Protein AF-A0A816IGV4-F1 (afdb_monomer_lite)

pLDDT: mean 70.29, std 18.89, range [19.17, 95.0]

Radius of gyration: 25.86 Å; chains: 1; bounding box: 68×44×69 Å

Secondary structure (DSSP, 8-state):
-EETTTEE-EEEEETTTTEEEEE-TTGGGS--HHHHHHHHHHHHHHHHHHHHHHS---SS----TT-PPEEE--SSS----STT-HHHHHHHHHHHHHTT--HHHHHT--TTTTSSSS-GGGHHHHHHT-HHHHHHHT-HHHHHH---HHHHHH-HHHHSTT-TTHHHHHHHHHTT-HHHHHHHHHHHHHHHHHHHHHHTT-HHHHHHHHHHHHHHTS-TTSHHHHHHHHHHHHHHHHTT-TTTTS-TTT--SSPGGGTTTTGGG--S-SS-----S--------

InterPro domains:
  IPR003653 Ulp1 protease family, C-terminal catalytic domain [PF02902] (1-119)
  IPR003653 Ulp1 protease family, C-terminal catalytic domain [PS50600] (1-97)
  IPR038765 Papain-like cysteine peptidase superfamily [SSF54001] (2-103)

Sequence (285 aa):
MMWGKDHWVGLVINLTCRQVEILDCNIPLNESDNEVNKHMVYLLRALPHVLAAFSPPSDSSHPEEDQAFSWVRPDNIYFNKRSGDCGPCAVKFLEMHAAGYSYEDMGQIDDKKMVGADSFYYFGGILRAGKRGYALVHEPSVLRKCNVQPMVTFATCQICTGGQFREFFIKCVTAGNKNAMYYEGLYAALIVFGIINVCIGNDKEASKLFQQFAANHYDLRSDAIVGLGADLEWRLISFGAPYMNRYGASFKFPDDEAILDMLQHFSHPLGLYLCYPRCYLFSIV

Organism: Brassica napus (NCBI:txid3708)

Foldseek 3Di:
DDADPAADWAWDQDPVVLEIETHWQAVVPDDDPVSVCVVCVVVQLCVLVVVVVVDPPDDDDDPDSPPTRYYDYDPLAHHDPDPQCNQLLNVLVVVCVVVPHDSNVRNPDDLLNSAALPHNVSLPSLPVSDDVSVVSCLDLSRLQRHDCVCCLQPVQLLCAVPHVCVVSLVSSCVSNNPVSVVVVVLLVVLLVVLLVCVLVVNNVVNLVSLVVCCVVPNPLPGPNVVSSVVRSVVVCVVVVRVPVDPPPPAPDRVDDVVCPVPVVVPPDDDDDPDPDDDDDPDDDD

Structure (mmCIF, N/CA/C/O backbone):
data_AF-A0A816IGV4-F1
#
_entry.id   AF-A0A816IGV4-F1
#
loop_
_atom_site.group_PDB
_atom_site.id
_atom_site.type_symbol
_atom_site.label_atom_id
_atom_site.label_alt_id
_atom_site.label_comp_id
_atom_site.label_asym_id
_atom_site.label_entity_id
_atom_site.label_seq_id
_atom_site.pdbx_PDB_ins_code
_atom_site.Cartn_x
_atom_site.Cartn_y
_atom_site.Cartn_z
_atom_site.occupancy
_atom_site.B_iso_or_equiv
_atom_site.auth_seq_id
_atom_site.auth_comp_id
_atom_site.auth_asym_id
_atom_site.auth_atom_id
_atom_site.pdbx_PDB_model_num
ATOM 1 N N . MET A 1 1 ? -7.657 4.484 15.903 1.00 82.19 1 MET A N 1
ATOM 2 C CA . MET A 1 1 ? -7.715 5.203 17.194 1.00 82.19 1 MET A CA 1
ATOM 3 C C . MET A 1 1 ? -6.561 4.733 18.059 1.00 82.19 1 MET A C 1
ATOM 5 O O . MET A 1 1 ? -6.255 3.549 18.016 1.00 82.19 1 MET A O 1
ATOM 9 N N . MET A 1 2 ? -5.907 5.639 18.786 1.00 83.12 2 MET A N 1
ATOM 10 C CA . MET A 1 2 ? -4.862 5.278 19.745 1.00 83.12 2 MET A CA 1
ATOM 11 C C . MET A 1 2 ? -5.485 5.133 21.136 1.00 83.12 2 MET A C 1
ATOM 13 O O . MET A 1 2 ? -6.200 6.031 21.580 1.00 83.12 2 MET A O 1
ATOM 17 N N . TRP A 1 3 ? -5.237 4.011 21.798 1.00 85.50 3 TRP A N 1
ATOM 18 C CA . TRP A 1 3 ? -5.619 3.733 23.177 1.00 85.50 3 TRP A CA 1
ATOM 19 C C . TRP A 1 3 ? -4.393 3.833 24.080 1.00 85.50 3 TRP A C 1
ATOM 21 O O . TRP A 1 3 ? -3.303 3.366 23.738 1.00 85.50 3 TRP A O 1
ATOM 31 N N . GLY A 1 4 ? -4.565 4.480 25.232 1.00 78.31 4 GLY A N 1
ATOM 32 C CA . GLY A 1 4 ? -3.463 4.737 26.154 1.00 78.31 4 GLY A CA 1
ATOM 33 C C . GLY A 1 4 ? -2.377 5.611 25.518 1.00 78.31 4 GLY A C 1
ATOM 34 O O . GLY A 1 4 ? -2.641 6.753 25.140 1.00 78.31 4 GLY A O 1
ATOM 35 N N . LYS A 1 5 ? -1.143 5.097 25.444 1.00 73.12 5 LYS A N 1
ATOM 36 C CA . LYS A 1 5 ? 0.021 5.837 24.918 1.00 73.12 5 LYS A CA 1
ATOM 37 C C . LYS A 1 5 ? 0.611 5.257 23.634 1.00 73.12 5 LYS A C 1
ATOM 39 O O . LYS A 1 5 ? 1.348 5.965 22.954 1.00 73.12 5 LYS A O 1
ATOM 44 N N . ASP A 1 6 ? 0.343 3.995 23.326 1.00 80.38 6 ASP A N 1
ATOM 45 C CA . ASP A 1 6 ? 1.127 3.242 22.346 1.00 80.38 6 ASP A CA 1
ATOM 46 C C . ASP A 1 6 ? 0.347 2.151 21.600 1.00 80.38 6 ASP A C 1
ATOM 48 O O . ASP A 1 6 ? 0.915 1.507 20.714 1.00 80.38 6 ASP A O 1
ATOM 52 N N . HIS A 1 7 ? -0.944 1.956 21.885 1.00 86.50 7 HIS A N 1
ATOM 53 C CA . HIS A 1 7 ? -1.738 0.933 21.208 1.00 86.50 7 HIS A CA 1
ATOM 54 C C . HIS A 1 7 ? -2.663 1.530 20.150 1.00 86.50 7 HIS A C 1
ATOM 56 O O . HIS A 1 7 ? -3.458 2.415 20.444 1.00 86.50 7 HIS A O 1
ATOM 62 N N . TRP A 1 8 ? -2.589 1.041 18.914 1.00 87.94 8 TRP A N 1
ATOM 63 C CA . TRP A 1 8 ? -3.441 1.491 17.812 1.00 87.94 8 TRP A CA 1
ATOM 64 C C . TRP A 1 8 ? -4.445 0.411 17.417 1.00 87.94 8 TRP A C 1
ATOM 66 O O . TRP A 1 8 ? -4.070 -0.739 17.205 1.00 87.94 8 TRP A O 1
ATOM 76 N N . VAL A 1 9 ? -5.706 0.815 17.249 1.00 91.38 9 VAL A N 1
ATOM 77 C CA . VAL A 1 9 ? -6.805 -0.027 16.746 1.00 91.38 9 VAL A CA 1
ATOM 78 C C . VAL A 1 9 ? -7.457 0.586 15.508 1.00 91.38 9 VAL A C 1
ATOM 80 O O . VAL A 1 9 ? -7.518 1.815 15.363 1.00 91.38 9 VAL A O 1
ATOM 83 N N . GLY A 1 10 ? -7.968 -0.262 14.617 1.00 91.69 10 GLY A N 1
ATOM 84 C CA . GLY A 1 10 ? -8.847 0.155 13.524 1.00 91.69 10 GLY A CA 1
ATOM 85 C C . GLY A 1 10 ? -10.278 0.315 14.033 1.00 91.69 10 GLY A C 1
ATOM 86 O O . GLY A 1 10 ? -10.728 -0.499 14.830 1.00 91.69 10 GLY A O 1
ATOM 87 N N . LEU A 1 11 ? -10.988 1.359 13.598 1.00 94.88 11 LEU A N 1
ATOM 88 C CA . LEU A 1 11 ? -12.408 1.543 13.913 1.00 94.88 11 LEU A CA 1
ATOM 89 C C . LEU A 1 11 ? -13.221 1.563 12.623 1.00 94.88 11 LEU A C 1
ATOM 91 O O . LEU A 1 11 ? -12.971 2.407 11.761 1.00 94.88 11 LEU A O 1
ATOM 95 N N . VAL A 1 12 ? -14.209 0.680 12.524 1.00 94.19 12 VAL A N 1
ATOM 96 C CA . VAL A 1 12 ? -15.211 0.687 11.454 1.00 94.19 12 VAL A CA 1
ATOM 97 C C . VAL A 1 12 ? -16.525 1.155 12.056 1.00 94.19 12 VAL A C 1
ATOM 99 O O . VAL A 1 12 ? -17.048 0.536 12.975 1.00 94.19 12 VAL A O 1
ATOM 102 N N . ILE A 1 13 ? -17.051 2.277 11.571 1.00 92.81 13 ILE A N 1
ATOM 103 C CA . ILE A 1 13 ? -18.265 2.891 12.117 1.00 92.81 13 ILE A CA 1
ATOM 104 C C . ILE A 1 13 ? -19.413 2.636 11.144 1.00 92.81 13 ILE A C 1
ATOM 106 O O . ILE A 1 13 ? -19.502 3.273 10.094 1.00 92.81 13 ILE A O 1
ATOM 110 N N . ASN A 1 14 ? -20.306 1.717 11.502 1.00 89.25 14 ASN A N 1
ATOM 111 C CA . ASN A 1 14 ? -21.515 1.444 10.743 1.00 89.25 14 ASN A CA 1
ATOM 112 C C . ASN A 1 14 ? -22.642 2.370 11.215 1.00 89.25 14 ASN A C 1
ATOM 114 O O . ASN A 1 14 ? -23.211 2.195 12.294 1.00 89.25 14 ASN A O 1
ATOM 118 N N . LEU A 1 15 ? -22.965 3.365 10.388 1.00 86.81 15 LEU A N 1
ATOM 119 C CA . LEU A 1 15 ? -23.997 4.360 10.687 1.00 86.81 15 LEU A CA 1
ATOM 120 C C . LEU A 1 15 ? -25.417 3.791 10.593 1.00 86.81 15 LEU A C 1
ATOM 122 O O . LEU A 1 15 ? -26.305 4.255 11.302 1.00 86.81 15 LEU A O 1
ATOM 126 N N . THR A 1 16 ? -25.629 2.777 9.751 1.00 83.50 16 THR A N 1
ATOM 127 C CA . THR A 1 16 ? -26.934 2.133 9.558 1.00 83.50 16 THR A CA 1
ATOM 128 C C . THR A 1 16 ? -27.299 1.262 10.754 1.00 83.50 16 THR A C 1
ATOM 130 O O . THR A 1 16 ? -28.404 1.363 11.275 1.00 83.50 16 THR A O 1
ATOM 133 N N . CYS A 1 17 ? -26.356 0.442 11.222 1.00 84.88 17 CYS A N 1
ATOM 134 C CA . CYS A 1 17 ? -26.556 -0.462 12.356 1.00 84.88 17 CYS A CA 1
ATOM 135 C C . CYS A 1 17 ? -26.205 0.173 13.712 1.00 84.88 17 CYS A C 1
ATOM 137 O O . CYS A 1 17 ? -26.322 -0.494 14.736 1.00 84.88 17 CYS A O 1
ATOM 139 N N . ARG A 1 18 ? -25.740 1.432 13.726 1.00 88.12 18 ARG A N 1
ATOM 140 C CA . ARG A 1 18 ? -25.246 2.150 14.916 1.00 88.12 18 ARG A CA 1
ATOM 141 C C . ARG A 1 18 ? -24.259 1.317 15.748 1.00 88.12 18 ARG A C 1
ATOM 143 O O . ARG A 1 18 ? -24.369 1.207 16.970 1.00 88.12 18 ARG A O 1
ATOM 150 N N . GLN A 1 19 ? -23.283 0.716 15.075 1.00 93.12 19 GLN A N 1
ATOM 151 C CA . GLN A 1 19 ? -22.281 -0.146 15.699 1.00 93.12 19 GLN A CA 1
ATOM 152 C C . GLN A 1 19 ? -20.876 0.256 15.257 1.00 93.12 19 GLN A C 1
ATOM 154 O O . GLN A 1 19 ? -20.646 0.563 14.088 1.00 93.12 19 GLN A O 1
ATOM 159 N N . VAL A 1 20 ? -19.941 0.259 16.204 1.00 95.00 20 VAL A N 1
ATOM 160 C CA . VAL A 1 20 ? -18.514 0.453 15.946 1.00 95.00 20 VAL A CA 1
ATOM 161 C C . VAL A 1 20 ? -17.783 -0.871 16.116 1.00 95.00 20 VAL A C 1
ATOM 163 O O . VAL A 1 20 ? -17.749 -1.425 17.213 1.00 95.00 20 VAL A O 1
ATOM 166 N N . GLU A 1 21 ? -17.172 -1.370 15.052 1.00 94.94 21 GLU A N 1
ATOM 167 C CA . GLU A 1 21 ? -16.308 -2.544 15.111 1.00 94.94 21 GLU A CA 1
ATOM 168 C C . GLU A 1 21 ? -14.873 -2.106 15.404 1.00 94.94 21 GLU A C 1
ATOM 170 O O . GLU A 1 21 ? -14.339 -1.177 14.786 1.00 94.94 21 GLU A O 1
ATOM 175 N N . ILE A 1 22 ? -14.248 -2.774 16.368 1.00 94.62 22 ILE A N 1
ATOM 176 C CA . ILE A 1 22 ? -12.891 -2.492 16.820 1.00 94.62 22 ILE A CA 1
ATOM 177 C C . ILE A 1 22 ? -11.968 -3.591 16.297 1.00 94.62 22 ILE A C 1
ATOM 179 O O . ILE A 1 22 ? -11.945 -4.702 16.823 1.00 94.62 22 ILE A O 1
ATOM 183 N N . LEU A 1 23 ? -11.175 -3.260 15.284 1.00 92.94 23 LEU A N 1
ATOM 184 C CA . LEU A 1 23 ? -10.181 -4.152 14.695 1.00 92.94 23 LEU A CA 1
ATOM 185 C C . LEU A 1 23 ? -8.875 -4.038 15.499 1.00 92.94 23 LEU A C 1
ATOM 187 O O . LEU A 1 23 ? -8.048 -3.154 15.249 1.00 92.94 23 LEU A O 1
ATOM 191 N N . ASP A 1 24 ? -8.724 -4.904 16.502 1.00 90.75 24 ASP A N 1
ATOM 192 C CA . ASP A 1 24 ? -7.602 -4.924 17.449 1.00 90.75 24 ASP A CA 1
ATOM 193 C C . ASP A 1 24 ? -6.710 -6.165 17.250 1.00 90.75 24 ASP A C 1
ATOM 195 O O . ASP A 1 24 ? -7.142 -7.297 17.434 1.00 90.75 24 ASP A O 1
ATOM 199 N N . CYS A 1 25 ? -5.431 -5.972 16.918 1.00 86.56 25 CYS A N 1
ATOM 200 C CA . CYS A 1 25 ? -4.491 -7.085 16.734 1.00 86.56 25 CYS A CA 1
ATOM 201 C C . CYS A 1 25 ? -3.940 -7.661 18.047 1.00 86.56 25 CYS A C 1
ATOM 203 O O . CYS A 1 25 ? -3.165 -8.613 18.011 1.00 86.56 25 CYS A O 1
ATOM 205 N N . ASN A 1 26 ? -4.269 -7.071 19.198 1.00 84.56 26 ASN A N 1
ATOM 206 C CA . ASN A 1 26 ? -3.678 -7.405 20.493 1.00 84.56 26 ASN A CA 1
ATOM 207 C C . ASN A 1 26 ? -4.721 -7.885 21.517 1.00 84.56 26 ASN A C 1
ATOM 209 O O . ASN A 1 26 ? -4.422 -7.870 22.707 1.00 84.56 26 ASN A O 1
ATOM 213 N N . ILE A 1 27 ? -5.905 -8.350 21.087 1.00 75.31 27 ILE A N 1
ATOM 214 C CA . ILE A 1 27 ? -7.017 -8.760 21.979 1.00 75.31 27 ILE A CA 1
ATOM 215 C C . ILE A 1 27 ? -6.559 -9.614 23.184 1.00 75.31 27 ILE A C 1
ATOM 217 O O . ILE A 1 27 ? -6.908 -9.260 24.308 1.00 75.31 27 ILE A O 1
ATOM 221 N N . PRO A 1 28 ? -5.724 -10.666 23.029 1.00 64.44 28 PRO A N 1
ATOM 222 C CA . PRO A 1 28 ? -5.281 -11.498 24.155 1.00 64.44 28 PRO A CA 1
ATOM 223 C C . PRO A 1 28 ? -4.340 -10.806 25.155 1.00 64.44 28 PRO A C 1
ATOM 225 O O . PRO A 1 28 ? -4.143 -11.314 26.255 1.00 64.44 28 PRO A O 1
ATOM 228 N N . LEU A 1 29 ? -3.697 -9.705 24.760 1.00 64.25 29 LEU A N 1
ATOM 229 C CA . LEU A 1 29 ? -2.705 -8.973 25.558 1.00 64.25 29 LEU A CA 1
ATOM 230 C C . LEU A 1 29 ? -3.245 -7.651 26.113 1.00 64.25 29 LEU A C 1
ATOM 232 O O . LEU A 1 29 ? -2.544 -6.989 26.878 1.00 64.25 29 LEU A O 1
ATOM 236 N N . ASN A 1 30 ? -4.455 -7.262 25.715 1.00 62.75 30 ASN A N 1
ATOM 237 C CA . ASN A 1 30 ? -4.985 -5.932 25.948 1.00 62.75 30 ASN A CA 1
ATOM 238 C C . ASN A 1 30 ? -6.038 -5.855 27.053 1.00 62.75 30 ASN A C 1
ATOM 240 O O . ASN A 1 30 ? -6.566 -6.835 27.570 1.00 62.75 30 ASN A O 1
ATOM 244 N N . GLU A 1 31 ? -6.303 -4.599 27.388 1.00 69.81 31 GLU A N 1
ATOM 245 C CA . GLU A 1 31 ? -7.378 -4.065 28.203 1.00 69.81 31 GLU A CA 1
ATOM 246 C C . GLU A 1 31 ? -8.703 -4.856 28.156 1.00 69.81 31 GLU A C 1
ATOM 248 O O . GLU A 1 31 ? -9.273 -5.122 27.093 1.00 69.81 31 GLU A O 1
ATOM 253 N N . SER A 1 32 ? -9.221 -5.183 29.348 1.00 81.62 32 SER A N 1
ATOM 254 C CA . SER A 1 32 ? -10.557 -5.770 29.518 1.00 81.62 32 SER A CA 1
ATOM 255 C C . SER A 1 32 ? -11.642 -4.906 28.864 1.00 81.62 32 SER A C 1
ATOM 257 O O . SER A 1 32 ? -11.461 -3.701 28.685 1.00 81.62 32 SER A O 1
ATOM 259 N N . ASP A 1 33 ? -12.816 -5.476 28.600 1.00 86.25 33 ASP A N 1
ATOM 260 C CA . ASP A 1 33 ? -13.951 -4.733 28.032 1.00 86.25 33 ASP A CA 1
ATOM 261 C C . ASP A 1 33 ? -14.334 -3.484 28.833 1.00 86.25 33 ASP A C 1
ATOM 263 O O . ASP A 1 33 ? -14.799 -2.500 28.261 1.00 86.25 33 ASP A O 1
ATOM 267 N N . ASN A 1 34 ? -14.079 -3.473 30.144 1.00 87.12 34 ASN A N 1
ATOM 268 C CA . ASN A 1 34 ? -14.275 -2.288 30.977 1.00 87.12 34 ASN A CA 1
ATOM 269 C C . ASN A 1 34 ? -13.329 -1.139 30.617 1.00 87.12 34 ASN A C 1
ATOM 271 O O . ASN A 1 34 ? -13.740 0.017 30.658 1.00 87.12 34 ASN A O 1
ATOM 275 N N . GLU A 1 35 ? -12.079 -1.428 30.271 1.00 87.69 35 GLU A N 1
ATOM 276 C CA . GLU A 1 35 ? -11.109 -0.409 29.864 1.00 87.69 35 GLU A CA 1
ATOM 277 C C . GLU A 1 35 ? -11.395 0.073 28.436 1.00 87.69 35 GLU A C 1
ATOM 279 O O . GLU A 1 35 ? -11.452 1.278 28.190 1.00 87.69 35 GLU A O 1
ATOM 284 N N . VAL A 1 36 ? -11.755 -0.838 27.529 1.00 88.75 36 VAL A N 1
ATOM 285 C CA . VAL A 1 36 ? -12.205 -0.457 26.182 1.00 88.75 36 VAL A CA 1
ATOM 286 C C . VAL A 1 36 ? -13.463 0.400 26.220 1.00 88.75 36 VAL A C 1
ATOM 288 O O . VAL A 1 36 ? -13.544 1.399 25.505 1.00 88.75 36 VAL A O 1
ATOM 291 N N . ASN A 1 37 ? -14.405 0.103 27.118 1.00 89.94 37 ASN A N 1
ATOM 292 C CA . ASN A 1 37 ? -15.557 0.966 27.362 1.00 89.94 37 ASN A CA 1
ATOM 293 C C . ASN A 1 37 ? -15.146 2.401 27.725 1.00 89.94 37 ASN A C 1
ATOM 295 O O . ASN A 1 37 ? -15.783 3.342 27.255 1.00 89.94 37 ASN A O 1
ATOM 299 N N . LYS A 1 38 ? -14.074 2.605 28.505 1.00 90.38 38 LYS A N 1
ATOM 300 C CA . LYS A 1 38 ? -13.595 3.957 28.849 1.00 90.38 38 LYS A CA 1
ATOM 301 C C . LYS A 1 38 ? -13.052 4.708 27.637 1.00 90.38 38 LYS A C 1
ATOM 303 O O . LYS A 1 38 ? -13.258 5.917 27.552 1.00 90.38 38 LYS A O 1
ATOM 308 N N . HIS A 1 39 ? -12.399 4.023 26.699 1.00 89.94 39 HIS A N 1
ATOM 309 C CA . HIS A 1 39 ? -11.954 4.646 25.446 1.00 89.94 39 HIS A CA 1
ATOM 310 C C . HIS A 1 39 ? -13.136 4.962 24.530 1.00 89.94 39 HIS A C 1
ATOM 312 O O . HIS A 1 39 ? -13.211 6.049 23.958 1.00 89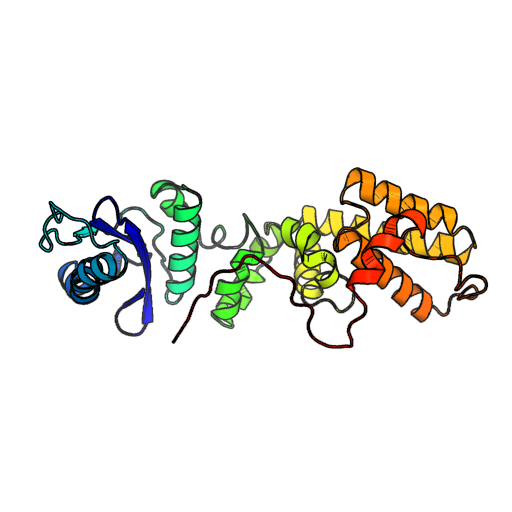.94 39 HIS A O 1
ATOM 318 N N . MET A 1 40 ? -14.086 4.033 24.416 1.00 92.00 40 MET A N 1
ATOM 319 C CA . MET A 1 40 ? -15.185 4.129 23.455 1.00 92.00 40 MET A CA 1
ATOM 320 C C . MET A 1 40 ? -16.319 5.052 23.905 1.00 92.00 40 MET A C 1
ATOM 322 O O . MET A 1 40 ? -16.962 5.658 23.051 1.00 92.00 40 MET A O 1
ATOM 326 N N . VAL A 1 41 ? -16.559 5.218 25.212 1.00 90.31 41 VAL A N 1
ATOM 327 C CA . VAL A 1 41 ? -17.720 5.970 25.734 1.00 90.31 41 VAL A CA 1
ATOM 328 C C . VAL A 1 41 ? -17.827 7.384 25.159 1.00 90.31 41 VAL A C 1
ATOM 330 O O . VAL A 1 41 ? -18.928 7.843 24.861 1.00 90.31 41 VAL A O 1
ATOM 333 N N . TYR A 1 42 ? -16.701 8.067 24.954 1.00 88.62 42 TYR A N 1
ATOM 334 C CA . TYR A 1 42 ? -16.689 9.418 24.395 1.00 88.62 42 TYR A CA 1
ATOM 335 C C . TYR A 1 42 ? -17.090 9.427 22.922 1.00 88.62 42 TYR A C 1
ATOM 337 O O . TYR A 1 42 ? -17.911 10.246 22.516 1.00 88.62 42 TYR A O 1
ATOM 345 N N . LEU A 1 43 ? -16.556 8.488 22.135 1.00 90.06 43 LEU A N 1
ATOM 346 C CA . LEU A 1 43 ? -16.891 8.357 20.721 1.00 90.06 43 LEU A CA 1
ATOM 347 C C . LEU A 1 43 ? -18.368 7.990 20.544 1.00 90.06 43 LEU A C 1
ATOM 349 O O . LEU A 1 43 ? -19.073 8.642 19.782 1.00 90.06 43 LEU A O 1
ATOM 353 N N . LEU A 1 44 ? -18.853 6.991 21.285 1.00 90.81 44 LEU A N 1
ATOM 354 C CA . LEU A 1 44 ? -20.233 6.513 21.174 1.00 90.81 44 LEU A CA 1
ATOM 355 C C . LEU A 1 44 ? -21.257 7.571 21.596 1.00 90.81 44 LEU A C 1
ATOM 357 O O . LEU A 1 44 ? -22.326 7.644 20.997 1.00 90.81 44 LEU A O 1
ATOM 361 N N . ARG A 1 45 ? -20.920 8.423 22.575 1.00 88.50 45 ARG A N 1
ATOM 362 C CA . ARG A 1 45 ? -21.742 9.585 22.950 1.00 88.50 45 ARG A CA 1
ATOM 363 C C . ARG A 1 45 ? -21.703 10.697 21.905 1.00 88.50 45 ARG A C 1
ATOM 365 O O . ARG A 1 45 ? -22.707 11.363 21.704 1.00 88.50 45 ARG A O 1
ATOM 372 N N . ALA A 1 46 ? -20.567 10.912 21.245 1.00 87.56 46 ALA A N 1
ATOM 373 C CA . ALA A 1 46 ? -20.424 11.975 20.252 1.00 87.56 46 ALA A CA 1
ATOM 374 C C . ALA A 1 46 ? -21.100 11.644 18.910 1.00 87.56 46 ALA A C 1
ATOM 376 O O . ALA A 1 46 ? -21.624 12.544 18.256 1.00 87.56 46 ALA A O 1
ATOM 377 N N . LEU A 1 47 ? -21.100 10.373 18.493 1.00 87.88 47 LEU A N 1
ATOM 378 C CA . LEU A 1 47 ? -21.584 9.951 17.172 1.00 87.88 47 LEU A CA 1
ATOM 379 C C . LEU A 1 47 ? -23.031 10.381 16.856 1.00 87.88 47 LEU A C 1
ATOM 381 O O . LEU A 1 47 ? -23.231 10.935 15.774 1.00 87.88 47 LEU A O 1
ATOM 385 N N . PRO A 1 48 ? -24.025 10.221 17.754 1.00 85.00 48 PRO A N 1
ATOM 386 C CA . PRO A 1 48 ? -25.383 10.712 17.511 1.00 85.00 48 PRO A CA 1
ATOM 387 C C . PRO A 1 48 ? -25.439 12.219 17.236 1.00 85.00 48 PRO A C 1
ATOM 389 O O . PRO A 1 48 ? -26.083 12.647 16.280 1.00 85.00 48 PRO A O 1
ATOM 392 N N . HIS A 1 49 ? -24.708 13.021 18.016 1.00 82.94 49 HIS A N 1
ATOM 393 C CA . HIS A 1 49 ? -24.668 14.476 17.844 1.00 82.94 49 HIS A CA 1
ATOM 394 C C . HIS A 1 49 ? -24.019 14.881 16.518 1.00 82.94 49 HIS A C 1
ATOM 396 O O . HIS A 1 49 ? -24.515 15.774 15.832 1.00 82.94 49 HIS A O 1
ATOM 402 N N . VAL A 1 50 ? -22.931 14.206 16.133 1.00 83.81 50 VAL A N 1
ATOM 403 C CA . VAL A 1 50 ? -22.283 14.423 14.834 1.00 83.81 50 VAL A CA 1
ATOM 404 C C . VAL A 1 50 ? -23.262 14.107 13.704 1.00 83.81 50 VAL A C 1
ATOM 406 O O . VAL A 1 50 ? -23.420 14.913 12.796 1.00 83.81 50 VAL A O 1
ATOM 409 N N . LEU A 1 51 ? -23.979 12.983 13.769 1.00 81.75 51 LEU A N 1
ATOM 410 C CA . LEU A 1 51 ? -24.943 12.608 12.730 1.00 81.75 51 LEU A CA 1
ATOM 411 C C . LEU A 1 51 ? -26.117 13.578 12.626 1.00 81.75 51 LEU A C 1
ATOM 413 O O . LEU A 1 51 ? -26.520 13.915 11.513 1.00 81.75 51 LEU A O 1
ATOM 417 N N . ALA A 1 52 ? -26.630 14.060 13.759 1.00 79.19 52 ALA A N 1
ATOM 418 C CA . ALA A 1 52 ? -27.681 15.070 13.786 1.00 79.19 52 ALA A CA 1
ATOM 419 C C . ALA A 1 52 ? -27.233 16.366 13.089 1.00 79.19 52 ALA A C 1
ATOM 421 O O . ALA A 1 52 ? -27.990 16.928 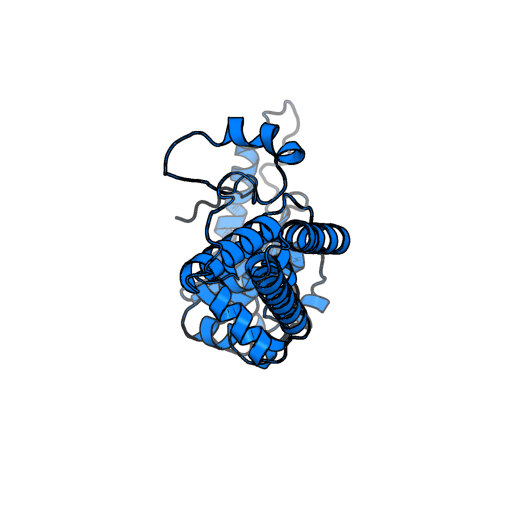12.303 1.00 79.19 52 ALA A O 1
ATOM 422 N N . ALA A 1 53 ? -25.983 16.792 13.297 1.00 81.56 53 ALA A N 1
ATOM 423 C CA . ALA A 1 53 ? -25.436 17.999 12.676 1.00 81.56 53 ALA A CA 1
ATOM 424 C C . ALA A 1 53 ? -25.305 17.912 11.141 1.00 81.56 53 ALA A C 1
ATOM 426 O O . ALA A 1 53 ? -25.313 18.943 10.471 1.00 81.56 53 ALA A O 1
ATOM 427 N N . PHE A 1 54 ? -25.184 16.703 10.582 1.00 79.19 54 PHE A N 1
ATOM 428 C CA . PHE A 1 54 ? -25.066 16.471 9.135 1.00 79.19 54 PHE A CA 1
ATOM 429 C C . PHE A 1 54 ? -26.353 15.941 8.484 1.00 79.19 54 PHE A C 1
ATOM 431 O O . PHE A 1 54 ? -26.375 15.716 7.272 1.00 79.19 54 PHE A O 1
ATOM 438 N N . SER A 1 55 ? -27.422 15.744 9.258 1.00 69.19 55 SER A N 1
ATOM 439 C CA . SER A 1 55 ? -28.719 15.309 8.736 1.00 69.19 55 SER A CA 1
ATOM 440 C C . SER A 1 55 ? -29.543 16.516 8.268 1.00 69.19 55 SER A C 1
ATOM 442 O O . SER A 1 55 ? -29.516 17.560 8.924 1.00 69.19 55 SER A O 1
ATOM 444 N N . PRO A 1 56 ? -30.293 16.417 7.153 1.00 69.50 56 PRO A N 1
ATOM 445 C CA . PRO A 1 56 ? -31.220 17.470 6.755 1.00 69.50 56 PRO A CA 1
ATOM 446 C C . PRO A 1 56 ? -32.251 17.724 7.865 1.00 69.50 56 PRO A C 1
ATOM 448 O O . PRO A 1 56 ? -32.666 16.767 8.522 1.00 69.50 56 PRO A O 1
ATOM 451 N N . PRO A 1 57 ? -32.721 18.968 8.058 1.00 60.78 57 PRO A N 1
ATOM 452 C CA . PRO A 1 57 ? -33.861 19.222 8.929 1.00 60.78 57 PRO A CA 1
ATOM 453 C C . PRO A 1 57 ? -35.092 18.519 8.339 1.00 60.78 57 PRO A C 1
ATOM 455 O O . PRO A 1 57 ? -35.624 18.942 7.315 1.00 60.78 57 PRO A O 1
ATOM 458 N N . SER A 1 58 ? -35.509 17.404 8.936 1.00 57.62 58 SER A N 1
ATOM 459 C CA . SER A 1 58 ? -36.710 16.674 8.528 1.00 57.62 58 SER A CA 1
ATOM 460 C C . SER A 1 58 ? -37.890 17.044 9.421 1.00 57.62 58 SER A C 1
ATOM 462 O O . SER A 1 58 ? -37.823 16.869 10.638 1.00 57.62 58 SER A O 1
ATOM 464 N N . ASP A 1 59 ? -38.989 17.486 8.806 1.00 54.66 59 ASP A N 1
ATOM 465 C CA . ASP A 1 59 ? -40.305 17.528 9.439 1.00 54.66 59 ASP A CA 1
ATOM 466 C C . ASP A 1 59 ? -40.753 16.091 9.749 1.00 54.66 59 ASP A C 1
ATO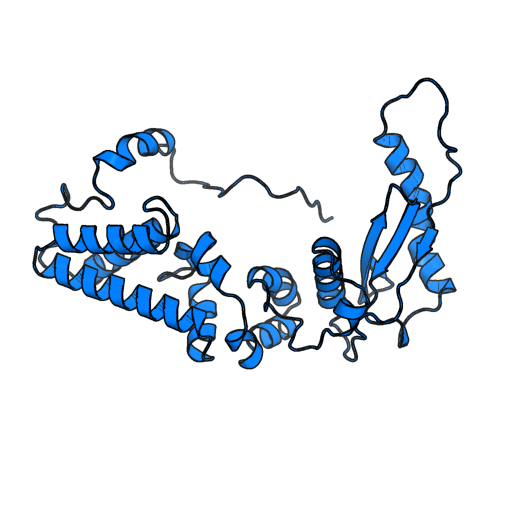M 468 O O . ASP A 1 59 ? -40.908 15.270 8.848 1.00 54.66 59 ASP A O 1
ATOM 472 N N . SER A 1 60 ? -41.010 15.809 11.026 1.00 49.16 60 SER A N 1
ATOM 473 C CA . SER A 1 60 ? -41.607 14.582 11.578 1.00 49.16 60 SER A CA 1
ATOM 474 C C . SER A 1 60 ? -40.735 13.309 11.664 1.00 49.16 60 SER A C 1
ATOM 476 O O . SER A 1 60 ? -40.189 12.790 10.696 1.00 49.16 60 SER A O 1
ATOM 478 N N . SER A 1 61 ? -40.703 12.768 12.890 1.00 45.56 61 SER A N 1
ATOM 479 C CA . SER A 1 61 ? -40.051 11.532 13.356 1.00 45.56 61 SER A CA 1
ATOM 480 C C . SER A 1 61 ? -38.521 11.512 13.297 1.00 45.56 61 SER A C 1
ATOM 482 O O . SER A 1 61 ? -37.917 10.785 12.516 1.00 45.56 61 SER A O 1
ATOM 484 N N . HIS A 1 62 ? -37.882 12.254 14.209 1.00 45.50 62 HIS A N 1
ATOM 485 C CA . HIS A 1 62 ? -36.535 11.894 14.650 1.00 45.50 62 HIS A CA 1
ATOM 486 C C . HIS A 1 62 ? -36.543 10.408 15.053 1.00 45.50 62 HIS A C 1
ATOM 488 O O . HIS A 1 62 ? -37.302 10.046 15.958 1.00 45.50 62 HIS A O 1
ATOM 494 N N . PRO A 1 63 ? -35.736 9.534 14.426 1.00 46.34 63 PRO A N 1
ATOM 495 C CA . PRO A 1 63 ? -35.379 8.281 15.065 1.00 46.34 63 PRO A CA 1
ATOM 496 C C . PRO A 1 63 ? -34.605 8.695 16.310 1.00 46.34 63 PRO A C 1
ATOM 498 O O . PRO A 1 63 ? -33.547 9.307 16.167 1.00 46.34 63 PRO A O 1
ATOM 501 N N . GLU A 1 64 ? -35.207 8.453 17.475 1.00 52.72 64 GLU A N 1
ATOM 502 C CA . GLU A 1 64 ? -34.755 8.826 18.817 1.00 52.72 64 GLU A CA 1
ATOM 503 C C . GLU A 1 64 ? -33.286 9.281 18.872 1.00 52.72 64 GLU A C 1
ATOM 505 O O . GLU A 1 64 ? -32.357 8.506 18.606 1.00 52.72 64 GLU A O 1
ATOM 510 N N . GLU A 1 65 ? -33.080 10.533 19.294 1.00 51.69 65 GLU A N 1
ATOM 511 C CA . GLU A 1 65 ? -31.789 11.048 19.782 1.00 51.69 65 GLU A CA 1
ATOM 512 C C . GLU A 1 65 ? -31.120 10.090 20.799 1.00 51.69 65 GLU A C 1
ATOM 514 O O . GLU A 1 65 ? -29.909 10.153 20.993 1.00 51.69 65 GLU A O 1
ATOM 519 N N . ASP A 1 66 ? -31.884 9.146 21.364 1.00 53.56 66 ASP A N 1
ATOM 520 C CA . ASP A 1 66 ? -31.487 8.157 22.365 1.00 53.56 66 ASP A CA 1
ATOM 521 C C . ASP A 1 66 ? -30.964 6.807 21.840 1.00 53.56 66 ASP A C 1
ATOM 523 O O . ASP A 1 66 ? -30.504 5.992 22.645 1.00 53.56 66 ASP A O 1
ATOM 527 N N . GLN A 1 67 ? -30.973 6.513 20.530 1.00 62.50 67 GLN A N 1
ATOM 528 C CA . GLN A 1 67 ? -30.424 5.224 20.075 1.00 62.50 67 GLN A CA 1
ATOM 529 C C . GLN A 1 67 ? -28.887 5.219 20.129 1.00 62.50 67 GLN A C 1
ATOM 531 O O . GLN A 1 67 ? -28.198 5.655 19.200 1.00 62.50 67 GLN A O 1
ATOM 536 N N . ALA A 1 68 ? -28.355 4.725 21.247 1.00 80.75 68 ALA A N 1
ATOM 537 C CA . ALA A 1 68 ? -26.929 4.670 21.528 1.00 80.75 68 ALA A CA 1
ATOM 538 C C . ALA A 1 68 ? -26.169 3.826 20.493 1.00 80.75 68 ALA A C 1
ATOM 540 O O . ALA A 1 68 ? -26.588 2.723 20.136 1.00 80.75 68 ALA A O 1
ATOM 541 N N . PHE A 1 69 ? -25.010 4.325 20.054 1.00 90.81 69 PHE A N 1
ATOM 542 C CA . PHE A 1 69 ? -24.059 3.484 19.338 1.00 90.81 69 PHE A CA 1
ATOM 543 C C . PHE A 1 69 ? -23.524 2.402 20.279 1.00 90.81 69 PHE A C 1
ATOM 545 O O . PHE A 1 69 ? -23.167 2.679 21.425 1.00 90.81 69 PHE A O 1
ATOM 552 N N . SER A 1 70 ? -23.432 1.178 19.772 1.00 93.38 70 SER A N 1
ATOM 553 C CA . SER A 1 70 ? -22.758 0.068 20.447 1.00 93.38 70 SER A CA 1
ATOM 554 C C . SER A 1 70 ? -21.362 -0.149 19.866 1.00 93.38 70 SER A C 1
ATOM 556 O O . SER A 1 70 ? -21.019 0.409 18.821 1.00 93.38 70 SER A O 1
ATOM 558 N N . TRP A 1 71 ? -20.548 -0.968 20.529 1.00 94.44 71 TRP A N 1
ATOM 559 C CA . TRP A 1 71 ? -19.297 -1.449 19.956 1.00 94.44 71 TRP A CA 1
ATOM 560 C C . TRP A 1 71 ? -19.220 -2.971 20.008 1.00 94.44 71 TRP A C 1
ATOM 562 O O . TRP A 1 71 ? -19.785 -3.605 20.898 1.00 94.44 71 TRP A O 1
ATOM 572 N N . VAL A 1 72 ? -18.502 -3.539 19.045 1.00 93.25 72 VAL A N 1
ATOM 573 C CA . VAL A 1 72 ? -18.112 -4.948 19.013 1.00 93.25 72 VAL A CA 1
ATOM 574 C C . VAL A 1 72 ? -16.617 -5.030 18.737 1.00 93.25 72 VAL A C 1
ATOM 576 O O . VAL A 1 72 ? -16.054 -4.191 18.035 1.00 93.25 72 VAL A O 1
ATOM 579 N N . ARG A 1 73 ? -15.952 -6.026 19.313 1.00 91.25 73 ARG A N 1
ATOM 580 C CA . ARG A 1 73 ? -14.544 -6.318 19.049 1.00 91.25 73 ARG A CA 1
ATOM 581 C C . ARG A 1 73 ? -14.470 -7.739 18.500 1.00 91.25 73 ARG A C 1
ATOM 583 O O . ARG A 1 73 ? -14.630 -8.667 19.286 1.00 91.25 73 ARG A O 1
ATOM 590 N N . PRO A 1 74 ? -14.351 -7.912 17.173 1.00 90.00 74 PRO A N 1
ATOM 591 C CA . PRO A 1 74 ? -14.342 -9.232 16.561 1.00 90.00 74 PRO A CA 1
ATOM 592 C C . PRO A 1 74 ? -13.183 -10.089 17.074 1.00 90.00 74 PRO A C 1
ATOM 594 O O . PRO A 1 74 ? -12.030 -9.656 17.064 1.00 90.00 74 PRO A O 1
ATOM 597 N N . ASP A 1 75 ? -13.496 -11.318 17.476 1.00 83.19 75 ASP A N 1
ATOM 598 C CA . ASP A 1 75 ? -12.499 -12.342 17.778 1.00 83.19 75 ASP A CA 1
ATOM 599 C C . ASP A 1 75 ? -11.935 -12.959 16.484 1.00 83.19 75 ASP A C 1
ATOM 601 O O . ASP A 1 75 ? -12.453 -12.750 15.387 1.00 83.19 75 ASP A O 1
ATOM 605 N N . ASN A 1 76 ? -10.881 -13.772 16.611 1.00 82.44 76 ASN A N 1
ATOM 606 C CA . ASN A 1 76 ? -10.281 -14.560 15.521 1.00 82.44 76 ASN A CA 1
ATOM 607 C C . ASN A 1 76 ? -9.647 -13.764 14.364 1.00 82.44 76 ASN A C 1
ATOM 609 O O . ASN A 1 76 ? -9.314 -14.349 13.335 1.00 82.44 76 ASN A O 1
ATOM 613 N N . ILE A 1 77 ? -9.403 -12.467 14.541 1.00 87.44 77 ILE A N 1
ATOM 614 C CA . ILE A 1 77 ? -8.518 -11.692 13.661 1.00 87.44 77 ILE A CA 1
ATOM 615 C C . ILE A 1 77 ? -7.043 -11.900 14.043 1.00 87.44 77 ILE A C 1
ATOM 617 O O . ILE A 1 77 ? -6.734 -12.439 15.109 1.00 87.44 77 ILE A O 1
ATOM 621 N N . TYR A 1 78 ? -6.111 -11.511 13.164 1.00 85.94 78 TYR A N 1
ATOM 622 C CA . TYR A 1 78 ? -4.678 -11.743 13.374 1.00 85.94 78 TYR A CA 1
ATOM 623 C C . TYR A 1 78 ? -4.196 -11.219 14.731 1.00 85.94 78 TYR A C 1
ATOM 625 O O . TYR A 1 78 ? -4.258 -10.022 15.017 1.00 85.94 78 TYR A O 1
ATOM 633 N N . PHE A 1 79 ? -3.648 -12.129 15.538 1.00 84.56 79 PHE A N 1
ATOM 634 C CA . PHE A 1 79 ? -2.982 -11.777 16.781 1.00 84.56 79 PHE A CA 1
ATOM 635 C C . PHE A 1 79 ? -1.519 -11.436 16.518 1.00 84.56 79 PHE A C 1
ATOM 637 O O . PHE A 1 79 ? -0.693 -12.303 16.206 1.00 84.56 79 PHE A O 1
ATOM 644 N N . ASN A 1 80 ? -1.189 -10.166 16.708 1.00 77.31 80 ASN A N 1
ATOM 645 C CA . ASN A 1 80 ? 0.169 -9.688 16.620 1.00 77.31 80 ASN A CA 1
ATOM 646 C C . ASN A 1 80 ? 0.971 -10.145 17.849 1.00 77.31 80 ASN A C 1
ATOM 648 O O . ASN A 1 80 ? 0.871 -9.602 18.947 1.00 77.31 80 ASN A O 1
ATOM 652 N N . LYS A 1 81 ? 1.833 -11.142 17.640 1.00 73.38 81 LYS A N 1
ATOM 653 C CA . LYS A 1 81 ? 2.704 -11.702 18.687 1.00 73.38 81 LYS A CA 1
ATOM 654 C C . LYS A 1 81 ? 3.897 -10.802 19.035 1.00 73.38 81 LYS A C 1
ATOM 656 O O . LYS A 1 81 ? 4.715 -11.181 19.872 1.00 73.38 81 LYS A O 1
ATOM 661 N N . ARG A 1 82 ? 4.064 -9.658 18.359 1.00 67.81 82 ARG A N 1
ATOM 662 C CA . ARG A 1 82 ? 5.242 -8.786 18.456 1.00 67.81 82 ARG A CA 1
ATOM 663 C C . ARG A 1 82 ? 4.841 -7.383 18.903 1.00 67.81 82 ARG A C 1
ATOM 665 O O . ARG A 1 82 ? 3.863 -6.815 18.437 1.00 67.81 82 ARG A O 1
ATOM 672 N N . SER A 1 83 ? 5.633 -6.758 19.767 1.00 71.00 83 SER A N 1
ATOM 673 C CA . SER A 1 83 ? 5.382 -5.363 20.140 1.00 71.00 83 SER A CA 1
ATOM 674 C C . SER A 1 83 ? 5.677 -4.404 18.974 1.00 71.00 83 SER A C 1
ATOM 676 O O . SER A 1 83 ? 6.614 -4.620 18.193 1.00 71.00 83 SER A O 1
ATOM 678 N N . GLY A 1 84 ? 4.883 -3.331 18.880 1.00 72.62 84 GLY A N 1
ATOM 679 C CA . GLY A 1 84 ? 5.109 -2.191 17.980 1.00 72.62 84 GLY A CA 1
ATOM 680 C C . GLY A 1 84 ? 4.419 -2.237 16.612 1.00 72.62 84 GLY A C 1
ATOM 681 O O . GLY A 1 84 ? 4.460 -1.237 15.903 1.00 72.62 84 GLY A O 1
ATOM 682 N N . ASP A 1 85 ? 3.757 -3.338 16.248 1.00 75.56 85 ASP A N 1
ATOM 683 C CA . ASP A 1 85 ? 3.138 -3.494 14.919 1.00 75.56 85 ASP A CA 1
ATOM 684 C C . ASP A 1 85 ? 1.615 -3.211 14.912 1.00 75.56 85 ASP A C 1
ATOM 686 O O . ASP A 1 85 ? 0.950 -3.404 13.895 1.00 75.56 85 ASP A O 1
ATOM 690 N N . CYS A 1 86 ? 1.048 -2.691 16.012 1.00 83.12 86 CYS A N 1
ATOM 691 C CA . CYS A 1 86 ? -0.394 -2.422 16.140 1.00 83.12 86 CYS A CA 1
ATOM 692 C C . CYS A 1 86 ? -0.922 -1.381 15.140 1.00 83.12 86 CYS A C 1
ATOM 694 O O . CYS A 1 86 ? -1.995 -1.564 14.574 1.00 83.12 86 CYS A O 1
ATOM 696 N N . GLY A 1 87 ? -0.144 -0.335 14.842 1.00 80.44 87 GLY A N 1
ATOM 697 C CA . GLY A 1 87 ? -0.495 0.663 13.824 1.00 80.44 87 GLY A CA 1
ATOM 698 C C . GLY A 1 87 ? -0.611 0.061 12.416 1.00 80.44 87 GLY A C 1
ATOM 699 O O . GLY A 1 87 ? -1.672 0.167 11.799 1.00 80.44 87 GLY A O 1
ATOM 700 N N . PRO A 1 88 ? 0.442 -0.604 11.900 1.00 74.88 88 PRO A N 1
ATOM 701 C CA . PRO A 1 88 ? 0.374 -1.344 10.641 1.00 74.88 88 PRO A CA 1
ATOM 702 C C . PRO A 1 88 ? -0.765 -2.370 10.586 1.00 74.88 88 PRO A C 1
ATOM 704 O O . PRO A 1 88 ? -1.475 -2.421 9.582 1.00 74.88 88 PRO A O 1
ATOM 707 N N . CYS A 1 89 ? -0.988 -3.132 11.664 1.00 80.69 89 CYS A N 1
ATOM 708 C CA . CYS A 1 89 ? -2.088 -4.096 11.720 1.00 80.69 89 CYS A CA 1
ATOM 709 C C . CYS A 1 89 ? -3.453 -3.407 11.602 1.00 80.69 89 CYS A C 1
ATOM 711 O O . CYS A 1 89 ? -4.273 -3.825 10.790 1.00 80.69 89 CYS A O 1
ATOM 713 N N . ALA A 1 90 ? -3.674 -2.314 12.340 1.00 84.81 90 ALA A N 1
ATOM 714 C CA . ALA A 1 90 ? -4.911 -1.540 12.275 1.00 84.81 90 ALA A CA 1
ATOM 715 C C . ALA A 1 90 ? -5.208 -1.045 10.849 1.00 84.81 90 ALA A C 1
ATOM 717 O O . ALA A 1 90 ? -6.339 -1.157 10.382 1.00 84.81 90 ALA A O 1
ATOM 718 N N . VAL A 1 91 ? -4.196 -0.541 10.133 1.00 79.94 91 VAL A N 1
ATOM 719 C CA . VAL A 1 91 ? -4.360 -0.095 8.738 1.00 79.94 91 VAL A CA 1
ATOM 720 C C . VAL A 1 91 ? -4.676 -1.270 7.810 1.00 79.94 91 VAL A C 1
ATOM 722 O O . VAL A 1 91 ? -5.584 -1.148 6.989 1.00 79.94 91 VAL A O 1
ATOM 725 N N . LYS A 1 92 ? -3.990 -2.413 7.951 1.00 76.94 92 LYS A N 1
ATOM 726 C CA . LYS A 1 92 ? -4.259 -3.590 7.108 1.00 76.94 92 LYS A CA 1
ATOM 727 C C . LYS A 1 92 ? -5.653 -4.167 7.356 1.00 76.94 92 LYS A C 1
ATOM 729 O O . LYS A 1 92 ? -6.320 -4.560 6.405 1.00 76.94 92 LYS A O 1
ATOM 734 N N . PHE A 1 93 ? -6.130 -4.180 8.598 1.00 85.12 93 PHE A N 1
ATOM 735 C CA . PHE A 1 93 ? -7.491 -4.625 8.892 1.00 85.12 93 PHE A CA 1
ATOM 736 C C . PHE A 1 93 ? -8.547 -3.707 8.275 1.00 85.12 93 PHE A C 1
ATOM 738 O O . PHE A 1 93 ? -9.504 -4.200 7.686 1.00 85.12 93 PHE A O 1
ATOM 745 N N . LEU A 1 94 ? -8.349 -2.385 8.337 1.00 84.12 94 LEU A N 1
ATOM 746 C CA . LEU A 1 94 ? -9.238 -1.424 7.675 1.00 84.12 94 LEU A CA 1
ATOM 747 C C . LEU A 1 94 ? -9.251 -1.612 6.152 1.00 84.12 94 LEU A C 1
ATOM 749 O O . LEU A 1 94 ? -10.311 -1.546 5.536 1.00 84.12 94 LEU A O 1
ATOM 753 N N . GLU A 1 95 ? -8.091 -1.878 5.547 1.00 78.44 95 GLU A N 1
ATOM 754 C CA . GLU A 1 95 ? -7.970 -2.195 4.120 1.00 78.44 95 GLU A CA 1
ATOM 755 C C . GLU A 1 95 ? -8.742 -3.473 3.760 1.00 78.44 95 GLU A C 1
ATOM 757 O O . GLU A 1 95 ? -9.546 -3.469 2.830 1.00 78.44 95 GLU A O 1
ATOM 762 N N . MET A 1 96 ? -8.540 -4.554 4.518 1.00 83.81 96 MET A N 1
ATOM 763 C CA . MET A 1 96 ? -9.227 -5.828 4.297 1.00 83.81 96 MET A CA 1
ATOM 764 C C . MET A 1 96 ? -10.740 -5.697 4.477 1.00 83.81 96 MET A C 1
ATOM 766 O O . MET A 1 96 ? -11.496 -6.192 3.644 1.00 83.81 96 MET A O 1
ATOM 770 N N . HIS A 1 97 ? -11.184 -4.963 5.497 1.00 86.75 97 HIS A N 1
ATOM 771 C CA . HIS A 1 97 ? -12.601 -4.681 5.704 1.00 86.75 97 HIS A CA 1
ATOM 772 C C . HIS A 1 97 ? -13.185 -3.898 4.515 1.00 86.75 97 HIS A C 1
ATOM 774 O O . HIS A 1 97 ? -14.239 -4.249 3.993 1.00 86.75 97 HIS A O 1
ATOM 780 N N . ALA A 1 98 ? -12.490 -2.859 4.035 1.00 80.50 98 ALA A N 1
ATOM 781 C CA . ALA A 1 98 ? -12.934 -2.065 2.886 1.00 80.50 98 ALA A CA 1
ATOM 782 C C . ALA A 1 98 ? -12.992 -2.873 1.576 1.00 80.50 98 ALA A C 1
ATOM 784 O O . ALA A 1 98 ? -13.816 -2.581 0.712 1.00 80.50 98 ALA A O 1
ATOM 785 N N . ALA A 1 99 ? -12.139 -3.889 1.434 1.00 76.88 99 ALA A N 1
ATOM 786 C CA . ALA A 1 99 ? -12.135 -4.811 0.302 1.00 76.88 99 ALA A CA 1
ATOM 787 C C . ALA A 1 99 ? -13.117 -5.994 0.458 1.00 76.88 99 ALA A C 1
ATOM 789 O O . ALA A 1 99 ? -13.200 -6.830 -0.440 1.00 76.88 99 ALA A O 1
ATOM 790 N N . GLY A 1 100 ? -13.878 -6.057 1.557 1.00 81.50 100 GLY A N 1
ATOM 791 C CA . GLY A 1 100 ? -14.909 -7.074 1.786 1.00 81.50 100 GLY A CA 1
ATOM 792 C C . GLY A 1 100 ? -14.387 -8.430 2.270 1.00 81.50 100 GLY A C 1
ATOM 793 O O . GLY A 1 100 ? -15.108 -9.421 2.167 1.00 81.50 100 GLY A O 1
ATOM 794 N N . TYR A 1 101 ? -13.156 -8.496 2.784 1.00 82.50 101 TYR A N 1
ATOM 795 C CA . TYR A 1 101 ? -12.621 -9.714 3.398 1.00 82.50 101 TYR A CA 1
ATOM 796 C C . TYR A 1 101 ? -13.302 -10.006 4.737 1.00 82.50 101 TYR A C 1
ATOM 798 O O . TYR A 1 101 ? -13.652 -9.093 5.488 1.00 82.50 101 TYR A O 1
ATOM 806 N N . SER A 1 102 ? -13.439 -11.291 5.057 1.00 89.06 102 SER A N 1
ATOM 807 C CA . SER A 1 102 ? -14.007 -11.740 6.327 1.00 89.06 102 SER A CA 1
ATOM 808 C C . SER A 1 102 ? -13.008 -11.614 7.487 1.00 89.06 102 SER A C 1
ATOM 810 O O . SER A 1 102 ? -11.796 -11.490 7.288 1.00 89.06 102 SER A O 1
ATOM 812 N N . TYR A 1 103 ? -13.497 -11.712 8.726 1.00 90.00 103 TYR A N 1
ATOM 813 C CA . TYR A 1 103 ? -12.623 -11.784 9.905 1.00 90.00 103 TYR A CA 1
ATOM 814 C C . TYR A 1 103 ? -11.744 -13.038 9.911 1.00 90.00 103 TYR A C 1
ATOM 816 O O . TYR A 1 103 ? -10.610 -12.988 10.381 1.00 90.00 103 TYR A O 1
ATOM 824 N N . GLU A 1 104 ? -12.229 -14.141 9.339 1.00 88.44 104 GLU A N 1
ATOM 825 C CA . GLU A 1 104 ? -11.451 -15.370 9.179 1.00 88.44 104 GLU A CA 1
ATOM 826 C C . GLU A 1 104 ? -10.251 -15.128 8.260 1.00 88.44 104 GLU A C 1
ATOM 828 O O . GLU A 1 104 ? -9.130 -15.496 8.613 1.00 88.44 104 GLU A O 1
ATOM 833 N N . ASP A 1 105 ? -10.451 -14.425 7.139 1.00 84.44 105 ASP A N 1
ATOM 834 C CA . ASP A 1 105 ? -9.364 -14.016 6.241 1.00 84.44 105 ASP A CA 1
ATOM 835 C C . ASP A 1 105 ? -8.351 -13.120 6.965 1.00 84.44 105 ASP A C 1
ATOM 837 O O . ASP A 1 105 ? -7.139 -13.302 6.817 1.00 84.44 105 ASP A O 1
ATOM 841 N N . MET A 1 106 ? -8.832 -12.181 7.792 1.00 87.62 106 MET A N 1
ATOM 842 C CA . MET A 1 106 ? -7.969 -11.339 8.631 1.00 87.62 106 MET A CA 1
ATOM 843 C C . MET A 1 106 ? -7.182 -12.156 9.662 1.00 87.62 106 MET A C 1
ATOM 845 O O . MET A 1 106 ? -6.058 -11.789 9.995 1.00 87.62 106 MET A O 1
ATOM 849 N N . GLY A 1 107 ? -7.731 -13.267 10.156 1.00 84.88 107 GLY A N 1
ATOM 850 C CA . GLY A 1 107 ? -7.045 -14.223 11.026 1.00 84.88 107 GLY A CA 1
ATOM 851 C C . GLY A 1 107 ? -5.917 -14.995 10.336 1.00 84.88 107 GLY A C 1
ATOM 852 O O . GLY A 1 107 ? -4.942 -15.373 10.985 1.00 84.88 107 GLY A O 1
ATOM 853 N N . GLN A 1 108 ? -6.011 -15.194 9.016 1.00 82.00 108 GLN A N 1
ATOM 854 C CA . GLN A 1 108 ? -5.015 -15.920 8.210 1.00 82.00 108 GLN A CA 1
ATOM 855 C C . GLN A 1 108 ? -3.822 -15.067 7.762 1.00 82.00 108 GLN A C 1
ATOM 857 O O . GLN A 1 108 ? -2.944 -15.557 7.027 1.00 82.00 108 GLN A O 1
ATOM 862 N N . ILE A 1 109 ? -3.787 -13.792 8.157 1.00 74.88 109 ILE A N 1
ATOM 863 C CA . ILE A 1 109 ? -2.631 -12.939 7.923 1.00 74.88 109 ILE A CA 1
ATOM 864 C C . ILE A 1 109 ? -1.445 -13.477 8.738 1.00 74.88 109 ILE A C 1
ATOM 866 O O . ILE A 1 109 ? -1.586 -13.952 9.860 1.00 74.88 109 ILE A O 1
ATOM 870 N N . ASP A 1 110 ? -0.252 -13.396 8.161 1.00 69.88 110 ASP A N 1
ATOM 871 C CA . ASP A 1 110 ? 1.005 -13.603 8.868 1.00 69.88 110 ASP A CA 1
ATOM 872 C C . ASP A 1 110 ? 1.926 -12.396 8.624 1.00 69.88 110 ASP A C 1
ATOM 874 O O . ASP A 1 110 ? 1.687 -11.593 7.713 1.00 69.88 110 ASP A O 1
ATOM 878 N N . ASP A 1 111 ? 2.996 -12.272 9.416 1.00 57.44 111 ASP A N 1
ATOM 879 C CA . ASP A 1 111 ? 3.984 -11.184 9.302 1.00 57.44 111 ASP A CA 1
ATOM 880 C C . ASP A 1 111 ? 4.539 -10.997 7.872 1.00 57.44 111 ASP A C 1
ATOM 882 O O . ASP A 1 111 ? 5.036 -9.924 7.539 1.00 57.44 111 ASP A O 1
ATOM 886 N N . LYS A 1 112 ? 4.468 -12.027 7.013 1.00 56.00 112 LYS A N 1
ATOM 887 C CA . LYS A 1 112 ? 4.958 -12.006 5.625 1.00 56.00 112 LYS A CA 1
ATOM 888 C C . LYS A 1 112 ? 3.858 -11.679 4.610 1.00 56.00 112 LYS A C 1
ATOM 890 O O . LYS A 1 112 ? 4.164 -11.140 3.549 1.00 56.00 112 LYS A O 1
ATOM 895 N N . LYS A 1 113 ? 2.595 -12.002 4.900 1.00 56.59 113 LYS A N 1
ATOM 896 C CA . LYS A 1 113 ? 1.407 -11.637 4.107 1.00 56.59 113 LYS A CA 1
ATOM 897 C C . LYS A 1 113 ? 0.955 -10.199 4.362 1.00 56.59 113 LYS A C 1
ATOM 899 O O . LYS A 1 113 ? 0.299 -9.623 3.503 1.00 56.59 113 LYS A O 1
ATOM 904 N N . MET A 1 114 ? 1.350 -9.606 5.491 1.00 55.78 114 MET A N 1
ATOM 905 C CA . MET A 1 114 ? 1.079 -8.206 5.862 1.00 55.78 114 MET A CA 1
ATOM 906 C C . MET A 1 114 ? 1.597 -7.161 4.855 1.00 55.78 114 MET A C 1
ATOM 908 O O . MET A 1 114 ? 1.294 -5.980 4.995 1.00 55.78 114 MET A O 1
ATOM 912 N N . VAL A 1 115 ? 2.406 -7.540 3.859 1.00 60.59 115 VAL A N 1
ATOM 913 C CA . VAL A 1 115 ? 3.289 -6.582 3.188 1.00 60.59 115 VAL A CA 1
ATOM 914 C C . VAL A 1 115 ? 3.169 -6.735 1.661 1.00 60.59 115 VAL A C 1
ATOM 916 O O . VAL A 1 115 ? 3.905 -7.479 1.021 1.00 60.59 115 VAL A O 1
ATOM 919 N N . GLY A 1 116 ? 2.255 -5.951 1.070 1.00 58.41 116 GLY A N 1
ATOM 920 C CA . GLY A 1 116 ? 2.278 -5.522 -0.342 1.00 58.41 116 GLY A CA 1
ATOM 921 C C . GLY A 1 116 ? 2.006 -6.575 -1.410 1.00 58.41 116 GLY A C 1
ATOM 922 O O . GLY A 1 116 ? 2.304 -6.331 -2.579 1.00 58.41 116 GLY A O 1
ATOM 923 N N . ALA A 1 117 ? 1.435 -7.722 -1.033 1.00 62.81 117 ALA A N 1
ATOM 924 C CA . ALA A 1 117 ? 0.974 -8.736 -1.983 1.00 62.81 117 ALA A CA 1
ATOM 925 C C . ALA A 1 117 ? -0.078 -8.182 -2.963 1.00 62.81 117 ALA A C 1
ATOM 927 O O . ALA A 1 117 ? -0.068 -8.551 -4.132 1.00 62.81 117 ALA A O 1
ATOM 928 N N . ASP A 1 118 ? -0.923 -7.255 -2.503 1.00 62.91 118 ASP A N 1
ATOM 929 C CA . ASP A 1 118 ? -1.994 -6.656 -3.307 1.00 62.91 118 ASP A CA 1
ATOM 930 C C . ASP A 1 118 ? -1.535 -5.391 -4.051 1.00 62.91 118 ASP A C 1
ATOM 932 O O . ASP A 1 118 ? -1.907 -5.169 -5.201 1.00 62.91 118 ASP A O 1
ATOM 936 N N . SER A 1 119 ? -0.691 -4.559 -3.429 1.00 69.44 119 SER A N 1
ATOM 937 C CA . SER A 1 119 ? -0.131 -3.342 -4.033 1.00 69.44 119 SER A CA 1
ATOM 938 C C . SER A 1 119 ? 1.040 -2.797 -3.221 1.00 69.44 119 SER A C 1
ATOM 940 O O . SER A 1 119 ? 1.000 -2.769 -1.988 1.00 69.44 119 SER A O 1
ATOM 942 N N . PHE A 1 120 ? 2.053 -2.262 -3.906 1.00 73.31 120 PHE A N 1
ATOM 943 C CA . PHE A 1 120 ? 3.151 -1.544 -3.255 1.00 73.31 120 PHE A CA 1
ATOM 944 C C . PHE A 1 120 ? 2.694 -0.289 -2.487 1.00 73.31 120 PHE A C 1
ATOM 946 O O . PHE A 1 120 ? 3.366 0.117 -1.539 1.00 73.31 120 PHE A O 1
ATOM 953 N N . TYR A 1 121 ? 1.573 0.343 -2.871 1.00 66.75 121 TYR A N 1
ATOM 954 C CA . TYR A 1 121 ? 1.091 1.573 -2.222 1.00 66.75 121 TYR A CA 1
ATOM 955 C C . TYR A 1 121 ? 0.782 1.354 -0.737 1.00 66.75 121 TYR A C 1
ATOM 957 O O . TYR A 1 121 ? 0.918 2.275 0.074 1.00 66.75 121 TYR A O 1
ATOM 965 N N . TYR A 1 122 ? 0.462 0.117 -0.357 1.00 69.50 122 TYR A N 1
ATOM 966 C CA . TYR A 1 122 ? 0.217 -0.264 1.029 1.00 69.50 122 TYR A CA 1
ATOM 967 C C . TYR A 1 122 ? 1.484 -0.223 1.898 1.00 69.50 122 TYR A C 1
ATOM 969 O O . TYR A 1 122 ? 1.395 -0.129 3.121 1.00 69.50 122 TYR A O 1
ATOM 977 N N . PHE A 1 123 ? 2.678 -0.151 1.298 1.00 71.94 123 PHE A N 1
ATOM 978 C CA . PHE A 1 123 ? 3.910 0.101 2.046 1.00 71.94 123 PHE A CA 1
ATOM 979 C C . PHE A 1 123 ? 4.013 1.512 2.605 1.00 71.94 123 PHE A C 1
ATOM 981 O O . PHE A 1 123 ? 4.778 1.713 3.543 1.00 71.94 123 PHE A O 1
ATOM 988 N N . GLY A 1 124 ? 3.260 2.489 2.088 1.00 66.38 124 GLY A N 1
ATOM 989 C CA . GLY A 1 124 ? 3.393 3.884 2.513 1.00 66.38 124 GLY A CA 1
ATOM 990 C C . GLY A 1 124 ? 3.213 4.072 4.023 1.00 66.38 124 GLY A C 1
ATOM 991 O O . GLY A 1 124 ? 3.982 4.797 4.653 1.00 66.38 124 GLY A O 1
ATOM 992 N N . GLY A 1 125 ? 2.238 3.385 4.627 1.00 62.66 125 GLY A N 1
ATOM 993 C CA . GLY A 1 125 ? 2.036 3.393 6.081 1.00 62.66 125 GLY A CA 1
ATOM 994 C C . GLY A 1 125 ? 3.179 2.717 6.845 1.00 62.66 125 GLY A C 1
ATOM 995 O O . GLY A 1 125 ? 3.672 3.264 7.828 1.00 62.66 125 GLY A O 1
ATOM 996 N N . ILE A 1 126 ? 3.653 1.573 6.348 1.00 66.75 126 ILE A N 1
ATOM 997 C CA . ILE A 1 126 ? 4.699 0.762 6.989 1.00 66.75 126 ILE A CA 1
ATOM 998 C C . ILE A 1 126 ? 6.060 1.468 6.936 1.00 66.75 126 ILE A C 1
ATOM 1000 O O . ILE A 1 126 ? 6.772 1.522 7.934 1.00 66.75 126 ILE A O 1
ATOM 1004 N N . LEU A 1 127 ? 6.412 2.074 5.802 1.00 66.56 127 LEU A N 1
ATOM 1005 C CA . LEU A 1 127 ? 7.649 2.843 5.639 1.00 66.56 127 LEU A CA 1
ATOM 1006 C C . LEU A 1 127 ? 7.698 4.046 6.594 1.00 66.56 127 LEU A C 1
ATOM 1008 O O . LEU A 1 127 ? 8.751 4.345 7.156 1.00 66.56 127 LEU A O 1
ATOM 1012 N N . ARG A 1 128 ? 6.553 4.704 6.824 1.00 65.38 128 ARG A N 1
ATOM 1013 C CA . ARG A 1 128 ? 6.428 5.830 7.765 1.00 65.38 128 ARG A CA 1
ATOM 1014 C C . ARG A 1 128 ? 6.465 5.410 9.235 1.00 65.38 128 ARG A C 1
ATOM 1016 O O . ARG A 1 128 ? 6.777 6.245 10.077 1.00 65.38 128 ARG A O 1
ATOM 1023 N N . ALA A 1 129 ? 6.231 4.134 9.545 1.00 63.53 129 ALA A N 1
ATOM 1024 C CA . ALA A 1 129 ? 6.332 3.601 10.906 1.00 63.53 129 ALA A CA 1
ATOM 1025 C C . ALA A 1 129 ? 7.786 3.529 11.431 1.00 63.53 129 ALA A C 1
ATOM 1027 O O . ALA A 1 129 ? 8.018 3.182 12.588 1.00 63.53 129 ALA A O 1
ATOM 1028 N N . GLY A 1 130 ? 8.781 3.871 10.603 1.00 66.69 130 GLY A N 1
ATOM 1029 C CA . GLY A 1 130 ? 10.174 4.059 11.009 1.00 66.69 130 GLY A CA 1
ATOM 1030 C C . GLY A 1 130 ? 11.111 2.936 10.563 1.00 66.69 130 GLY A C 1
ATOM 1031 O O . GLY A 1 130 ? 10.781 2.112 9.711 1.00 66.69 130 GLY A O 1
ATOM 1032 N N . LYS A 1 131 ? 12.321 2.897 11.144 1.00 73.19 131 LYS A N 1
ATOM 1033 C CA . LYS A 1 131 ? 13.433 2.025 10.701 1.00 73.19 131 LYS A CA 1
ATOM 1034 C C . LYS A 1 131 ? 13.056 0.543 10.596 1.00 73.19 131 LYS A C 1
ATOM 1036 O O . LYS A 1 131 ? 13.546 -0.155 9.714 1.00 73.19 131 LYS A O 1
ATOM 1041 N N . ARG A 1 132 ? 12.187 0.062 11.486 1.00 68.81 132 ARG A N 1
ATOM 1042 C CA . ARG A 1 132 ? 11.735 -1.334 11.498 1.00 68.81 132 ARG A CA 1
ATOM 1043 C C . ARG A 1 132 ? 10.761 -1.636 10.359 1.00 68.81 132 ARG A C 1
ATOM 1045 O O . ARG A 1 132 ? 10.954 -2.628 9.665 1.00 68.81 132 ARG A O 1
ATOM 1052 N N . GLY A 1 133 ? 9.775 -0.769 10.129 1.00 70.38 133 GLY A N 1
ATOM 1053 C CA . GLY A 1 133 ? 8.874 -0.895 8.982 1.00 70.38 133 GLY A CA 1
ATOM 1054 C C . GLY A 1 133 ? 9.632 -0.806 7.657 1.00 70.38 133 GLY A C 1
ATOM 1055 O O . GLY A 1 133 ? 9.392 -1.597 6.747 1.00 70.38 133 GLY A O 1
ATOM 1056 N N . TYR A 1 134 ? 10.648 0.061 7.594 1.00 77.69 134 TYR A N 1
ATOM 1057 C CA . TYR A 1 134 ? 11.586 0.092 6.474 1.00 77.69 134 TYR A CA 1
ATOM 1058 C C . TYR A 1 134 ? 12.292 -1.256 6.267 1.00 77.69 134 TYR A C 1
ATOM 1060 O O . TYR A 1 134 ? 12.313 -1.755 5.145 1.00 77.69 134 TYR A O 1
ATOM 1068 N N . ALA A 1 135 ? 12.833 -1.869 7.325 1.00 79.88 135 ALA A N 1
ATOM 1069 C CA . ALA A 1 135 ? 13.504 -3.167 7.228 1.00 79.88 135 ALA A CA 1
ATOM 1070 C C . ALA A 1 135 ? 12.562 -4.289 6.754 1.00 79.88 135 ALA A C 1
ATOM 1072 O O . ALA A 1 135 ? 12.965 -5.104 5.929 1.00 79.88 135 ALA A O 1
ATOM 1073 N N . LEU A 1 136 ? 11.309 -4.297 7.222 1.00 77.94 136 LEU A N 1
ATOM 1074 C CA . LEU A 1 136 ? 10.295 -5.277 6.821 1.00 77.94 136 LEU A CA 1
ATOM 1075 C C . LEU A 1 136 ? 9.950 -5.169 5.328 1.00 77.94 136 LEU A C 1
ATOM 1077 O O . LEU A 1 136 ? 9.978 -6.164 4.611 1.00 77.94 136 LEU A O 1
ATOM 1081 N N . VAL A 1 137 ? 9.678 -3.953 4.844 1.00 80.12 137 VAL A N 1
ATOM 1082 C CA . VAL A 1 137 ? 9.351 -3.697 3.427 1.00 80.12 137 VAL A CA 1
ATOM 1083 C C . VAL A 1 137 ? 10.498 -4.105 2.493 1.00 80.12 137 VAL A C 1
ATOM 1085 O O . VAL A 1 137 ? 10.265 -4.491 1.349 1.00 80.12 137 VAL A O 1
ATOM 1088 N N . HIS A 1 138 ? 11.734 -4.057 2.987 1.00 86.75 138 HIS A N 1
ATOM 1089 C CA . HIS A 1 138 ? 12.934 -4.423 2.239 1.00 86.75 138 HIS A CA 1
ATOM 1090 C C . HIS A 1 138 ? 13.411 -5.865 2.483 1.00 86.75 138 HIS A C 1
ATOM 1092 O O . HIS A 1 138 ? 14.491 -6.233 2.017 1.00 86.75 138 HIS A O 1
ATOM 1098 N N . GLU A 1 139 ? 12.634 -6.704 3.176 1.00 85.69 139 GLU A N 1
ATOM 1099 C CA . GLU A 1 139 ? 12.960 -8.123 3.320 1.00 85.69 139 GLU A CA 1
ATOM 1100 C C . GLU A 1 139 ? 12.898 -8.821 1.941 1.00 85.69 139 GLU A C 1
ATOM 1102 O O . GLU A 1 139 ? 11.923 -8.637 1.206 1.00 85.69 139 GLU A O 1
ATOM 1107 N N . PRO A 1 140 ? 13.871 -9.682 1.572 1.00 87.31 140 PRO A N 1
ATOM 1108 C CA . PRO A 1 140 ? 13.859 -10.365 0.276 1.00 87.31 140 PRO A CA 1
ATOM 1109 C C . PRO A 1 140 ? 12.565 -11.131 -0.024 1.00 87.31 140 PRO A C 1
ATOM 1111 O O . PRO A 1 140 ? 12.121 -11.168 -1.170 1.00 87.31 140 PRO A O 1
ATOM 1114 N N . SER A 1 141 ? 11.934 -11.733 0.991 1.00 82.25 141 SER A N 1
ATOM 1115 C CA . SER A 1 141 ? 10.695 -12.497 0.803 1.00 82.25 141 SER A CA 1
ATOM 1116 C C . SER A 1 141 ? 9.489 -11.610 0.460 1.00 82.25 141 SER A C 1
ATOM 1118 O O . SER A 1 141 ? 8.638 -12.032 -0.328 1.00 82.25 141 SER A O 1
ATOM 1120 N N . VAL A 1 142 ? 9.465 -10.379 0.982 1.00 83.81 142 VAL A N 1
ATOM 1121 C CA . VAL A 1 142 ? 8.468 -9.338 0.696 1.00 83.81 142 VAL A CA 1
ATOM 1122 C C . VAL A 1 142 ? 8.707 -8.751 -0.690 1.00 83.81 142 VAL A C 1
ATOM 1124 O O . VAL A 1 142 ? 7.815 -8.779 -1.536 1.00 83.81 142 VAL A O 1
ATOM 1127 N N . LEU A 1 143 ? 9.936 -8.307 -0.971 1.00 89.12 143 LEU A N 1
ATOM 1128 C CA . LEU A 1 143 ? 10.321 -7.743 -2.269 1.00 89.12 143 LEU A CA 1
ATOM 1129 C C . LEU A 1 143 ? 10.018 -8.707 -3.426 1.00 89.12 143 LEU A C 1
ATOM 1131 O O . LEU A 1 143 ? 9.510 -8.294 -4.468 1.00 89.12 143 LEU A O 1
ATOM 1135 N N . ARG A 1 144 ? 10.256 -10.009 -3.221 1.00 87.06 144 ARG A N 1
ATOM 1136 C CA . ARG A 1 144 ? 9.978 -11.068 -4.202 1.00 87.06 144 ARG A CA 1
ATOM 1137 C C . ARG A 1 144 ? 8.489 -11.239 -4.529 1.00 87.06 144 ARG A C 1
ATOM 1139 O O . ARG A 1 144 ? 8.176 -11.698 -5.626 1.00 87.06 144 ARG A O 1
ATOM 1146 N N . LYS A 1 145 ? 7.589 -10.926 -3.591 1.00 84.62 145 LYS A N 1
ATOM 1147 C CA . LYS A 1 145 ? 6.134 -11.145 -3.709 1.00 84.62 145 LYS A CA 1
ATOM 1148 C C . LYS A 1 145 ? 5.322 -9.867 -3.915 1.00 84.62 145 LYS A C 1
ATOM 1150 O O . LYS A 1 145 ? 4.162 -9.968 -4.294 1.00 84.62 145 LYS A O 1
ATOM 1155 N N . CYS A 1 146 ? 5.912 -8.701 -3.663 1.00 85.88 146 CYS A N 1
ATOM 1156 C CA . CYS A 1 146 ? 5.266 -7.404 -3.819 1.00 85.88 146 CYS A CA 1
ATOM 1157 C C . CYS A 1 146 ? 4.604 -7.253 -5.200 1.00 85.88 146 CYS A C 1
ATOM 1159 O O . CYS A 1 146 ? 5.243 -7.496 -6.232 1.00 85.88 146 CYS A O 1
ATOM 1161 N N . ASN A 1 147 ? 3.354 -6.791 -5.227 1.00 84.00 147 ASN A N 1
ATOM 1162 C CA . ASN A 1 147 ? 2.707 -6.393 -6.465 1.00 84.00 147 ASN A CA 1
ATOM 1163 C C . ASN A 1 147 ? 3.215 -5.018 -6.924 1.00 84.00 147 ASN A C 1
ATOM 1165 O O . ASN A 1 147 ? 2.755 -3.964 -6.477 1.00 84.00 147 ASN A O 1
ATOM 1169 N N . VAL A 1 148 ? 4.159 -5.053 -7.864 1.00 87.25 148 VAL A N 1
ATOM 1170 C CA . VAL A 1 148 ? 4.751 -3.865 -8.493 1.00 87.25 148 VAL A CA 1
ATOM 1171 C C . VAL A 1 148 ? 3.927 -3.315 -9.662 1.00 87.25 148 VAL A C 1
ATOM 1173 O O . VAL A 1 148 ? 4.263 -2.252 -10.174 1.00 87.25 148 VAL A O 1
ATOM 1176 N N . GLN A 1 149 ? 2.843 -3.985 -10.080 1.00 82.19 149 GLN A N 1
ATOM 1177 C CA . GLN A 1 149 ? 2.004 -3.545 -11.205 1.00 82.19 149 GLN A CA 1
ATOM 1178 C C . GLN A 1 149 ? 1.566 -2.077 -11.099 1.00 82.19 149 GLN A C 1
ATOM 1180 O O . GLN A 1 149 ? 1.657 -1.354 -12.097 1.00 82.19 149 GLN A O 1
ATOM 1185 N N . PRO A 1 150 ? 1.135 -1.588 -9.918 1.00 80.12 150 PRO A N 1
ATOM 1186 C CA . PRO A 1 150 ? 0.704 -0.204 -9.794 1.00 80.12 150 PRO A CA 1
ATOM 1187 C C . PRO A 1 150 ? 1.863 0.787 -9.981 1.00 80.12 150 PRO A C 1
ATOM 1189 O O . PRO A 1 150 ? 1.624 1.889 -10.462 1.00 80.12 150 PRO A O 1
ATOM 1192 N N . MET A 1 151 ? 3.118 0.400 -9.689 1.00 81.75 151 MET A N 1
ATOM 1193 C CA . MET A 1 151 ? 4.291 1.246 -9.969 1.00 81.75 151 MET A CA 1
ATOM 1194 C C . MET A 1 151 ? 4.460 1.455 -11.469 1.00 81.75 151 MET A C 1
ATOM 1196 O O . MET A 1 151 ? 4.663 2.574 -11.922 1.00 81.75 151 MET A O 1
ATOM 1200 N N . VAL A 1 152 ? 4.345 0.373 -12.240 1.00 76.94 152 VAL A N 1
ATOM 1201 C CA . VAL A 1 152 ? 4.521 0.407 -13.696 1.00 76.94 152 VAL A CA 1
ATOM 1202 C C . VAL A 1 152 ? 3.350 1.103 -14.381 1.00 76.94 152 VAL A C 1
ATOM 1204 O O . VAL A 1 152 ? 3.544 1.731 -15.411 1.00 76.94 152 VAL A O 1
ATOM 1207 N N . THR A 1 153 ? 2.150 1.021 -13.806 1.00 72.69 153 THR A N 1
ATOM 1208 C CA . THR A 1 153 ? 0.928 1.558 -14.424 1.00 72.69 153 THR A CA 1
ATOM 1209 C C . THR A 1 153 ? 0.694 3.033 -14.091 1.00 72.69 153 THR A C 1
ATOM 1211 O O . THR A 1 153 ? 0.280 3.788 -14.963 1.00 72.69 153 THR A O 1
ATOM 1214 N N . PHE A 1 154 ? 0.948 3.453 -12.847 1.00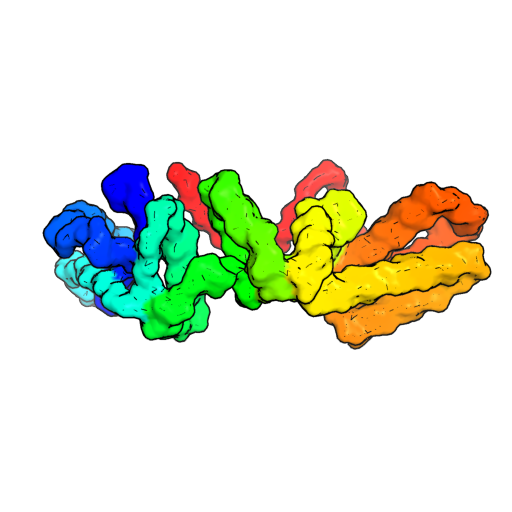 70.69 154 PHE A N 1
ATOM 1215 C CA . PHE A 1 154 ? 0.570 4.789 -12.356 1.00 70.69 154 PHE A CA 1
ATOM 1216 C C . PHE A 1 154 ? 1.757 5.671 -11.965 1.00 70.69 154 PHE A C 1
ATOM 1218 O O . PHE A 1 154 ? 1.580 6.854 -11.692 1.00 70.69 154 PHE A O 1
ATOM 1225 N N . ALA A 1 155 ? 2.963 5.109 -11.877 1.00 72.25 155 ALA A N 1
ATOM 1226 C CA . ALA A 1 155 ? 4.142 5.822 -11.397 1.00 72.25 155 ALA A CA 1
ATOM 1227 C C . ALA A 1 155 ? 5.394 5.472 -12.209 1.00 72.25 155 ALA A C 1
ATOM 1229 O O . ALA A 1 155 ? 6.501 5.425 -11.674 1.00 72.25 155 ALA A O 1
ATOM 1230 N N . THR A 1 156 ? 5.236 5.216 -13.507 1.00 71.62 156 THR A N 1
ATOM 1231 C CA . THR A 1 156 ? 6.318 4.719 -14.365 1.00 71.62 156 THR A CA 1
ATOM 1232 C C . THR A 1 156 ? 7.495 5.688 -14.415 1.00 71.62 156 THR A C 1
ATOM 1234 O O . THR A 1 156 ? 8.643 5.282 -14.281 1.00 71.62 156 THR A O 1
ATOM 1237 N N . CYS A 1 157 ? 7.225 6.995 -14.499 1.00 70.25 157 CYS A N 1
ATOM 1238 C CA . CYS A 1 157 ? 8.265 8.022 -14.443 1.00 70.25 157 CYS A CA 1
ATOM 1239 C C . CYS A 1 157 ? 9.065 7.984 -13.125 1.00 70.25 157 CYS A C 1
ATOM 1241 O O . CYS A 1 157 ? 10.244 8.323 -13.105 1.00 70.25 157 CYS A O 1
ATOM 1243 N N . GLN A 1 158 ? 8.460 7.507 -12.031 1.00 77.31 158 GLN A N 1
ATOM 1244 C CA . GLN A 1 158 ? 9.123 7.345 -10.737 1.00 77.31 158 GLN A CA 1
ATOM 1245 C C . GLN A 1 158 ? 9.975 6.070 -10.655 1.00 77.31 158 GLN A C 1
ATOM 1247 O O . GLN A 1 158 ? 10.782 5.963 -9.734 1.00 77.31 158 GLN A O 1
ATOM 1252 N N . ILE A 1 159 ? 9.840 5.120 -11.587 1.00 81.00 159 ILE A N 1
ATOM 1253 C CA . ILE A 1 159 ? 10.720 3.941 -11.704 1.00 81.00 159 ILE A CA 1
ATOM 1254 C C . ILE A 1 159 ? 11.750 4.059 -12.843 1.00 81.00 159 ILE A C 1
ATOM 1256 O O . ILE A 1 159 ? 12.567 3.148 -12.996 1.00 81.00 159 ILE A O 1
ATOM 1260 N N . CYS A 1 160 ? 11.747 5.156 -13.610 1.00 78.19 160 CYS A N 1
ATOM 1261 C CA . CYS A 1 160 ? 12.797 5.516 -14.573 1.00 78.19 160 CYS A CA 1
ATOM 1262 C C . CYS A 1 160 ? 14.055 6.069 -13.870 1.00 78.19 160 CYS A C 1
ATOM 1264 O O . CYS A 1 160 ? 14.108 6.199 -12.641 1.00 78.19 160 CYS A O 1
ATOM 1266 N N . THR A 1 161 ? 15.097 6.394 -14.642 1.00 75.12 161 THR A N 1
ATOM 1267 C CA . THR A 1 161 ? 16.340 6.985 -14.117 1.00 75.12 161 THR A CA 1
ATOM 1268 C C . THR A 1 161 ? 16.040 8.272 -13.339 1.00 75.12 161 THR A C 1
ATOM 1270 O O . THR A 1 161 ? 15.355 9.160 -13.832 1.00 75.12 161 THR A O 1
ATOM 1273 N N . GLY A 1 162 ? 16.539 8.374 -12.103 1.00 73.44 162 GLY A N 1
ATOM 1274 C CA . GLY A 1 162 ? 16.297 9.532 -11.228 1.00 73.44 162 GLY A CA 1
ATOM 1275 C C . GLY A 1 162 ? 14.930 9.561 -10.526 1.00 73.44 162 GLY A C 1
ATOM 1276 O O . GLY A 1 162 ? 14.703 10.438 -9.695 1.00 73.44 162 GLY A O 1
ATOM 1277 N N . GLY A 1 163 ? 14.038 8.607 -10.806 1.00 77.62 163 GLY A N 1
ATOM 1278 C CA . GLY A 1 163 ? 12.739 8.494 -10.144 1.00 77.62 163 GLY A CA 1
ATOM 1279 C C . GLY A 1 163 ? 12.825 7.980 -8.699 1.00 77.62 163 GLY A C 1
ATOM 1280 O O . GLY A 1 163 ? 13.705 7.188 -8.352 1.00 77.62 163 GLY A O 1
ATOM 1281 N N . GLN A 1 164 ? 11.880 8.396 -7.845 1.00 80.25 164 GLN A N 1
ATOM 1282 C CA . GLN A 1 164 ? 11.897 8.083 -6.405 1.00 80.25 164 GLN A CA 1
ATOM 1283 C C . GLN A 1 164 ? 11.711 6.590 -6.090 1.00 80.25 164 GLN A C 1
ATOM 1285 O O . GLN A 1 164 ? 12.192 6.100 -5.070 1.00 80.25 164 GLN A O 1
ATOM 1290 N N . PHE A 1 165 ? 11.014 5.851 -6.953 1.00 84.06 165 PHE A N 1
ATOM 1291 C CA . PHE A 1 165 ? 10.731 4.425 -6.774 1.00 84.06 165 PHE A CA 1
ATOM 1292 C C . PHE A 1 165 ? 11.752 3.518 -7.464 1.00 84.06 165 PHE A C 1
ATOM 1294 O O . PHE A 1 165 ? 11.724 2.307 -7.233 1.00 84.06 165 PHE A O 1
ATOM 1301 N N . ARG A 1 166 ? 12.684 4.071 -8.255 1.00 87.12 166 ARG A N 1
ATOM 1302 C CA . ARG A 1 166 ? 13.697 3.303 -8.995 1.00 87.12 166 ARG A CA 1
ATOM 1303 C C . ARG A 1 166 ? 14.481 2.359 -8.090 1.00 87.12 166 ARG A C 1
ATOM 1305 O O . ARG A 1 166 ? 14.606 1.178 -8.399 1.00 87.12 166 ARG A O 1
ATOM 1312 N N . GLU A 1 167 ? 14.991 2.863 -6.968 1.00 89.81 167 GLU A N 1
ATOM 1313 C CA . GLU A 1 167 ? 15.810 2.061 -6.052 1.00 89.81 167 GLU A CA 1
ATOM 1314 C C . GLU A 1 167 ? 15.014 0.878 -5.486 1.00 89.81 167 GLU A C 1
ATOM 1316 O O . GLU A 1 167 ? 15.485 -0.260 -5.488 1.00 89.81 167 GLU A O 1
ATOM 1321 N N . PHE A 1 168 ? 13.777 1.126 -5.052 1.00 89.69 168 PHE A N 1
ATOM 1322 C CA . PHE A 1 168 ? 12.896 0.082 -4.540 1.00 89.69 168 PHE A CA 1
ATOM 1323 C C . PHE A 1 168 ? 12.560 -0.962 -5.616 1.00 89.69 168 PHE A C 1
ATOM 1325 O O . PHE A 1 168 ? 12.619 -2.168 -5.362 1.00 89.69 168 PHE A O 1
ATOM 1332 N N . PHE A 1 169 ? 12.248 -0.515 -6.834 1.00 90.75 169 PHE A N 1
ATOM 1333 C CA . PHE A 1 169 ? 11.935 -1.394 -7.957 1.00 90.75 169 PHE A CA 1
ATOM 1334 C C . PHE A 1 169 ? 13.122 -2.311 -8.298 1.00 90.75 169 PHE A C 1
ATOM 1336 O O . PHE A 1 169 ? 12.954 -3.521 -8.447 1.00 90.75 169 PHE A O 1
ATOM 1343 N N . ILE A 1 170 ? 14.347 -1.777 -8.291 1.00 91.69 170 ILE A N 1
ATOM 1344 C CA . ILE A 1 170 ? 15.575 -2.558 -8.511 1.00 91.69 170 ILE A CA 1
ATOM 1345 C C . ILE A 1 170 ? 15.849 -3.553 -7.379 1.00 91.69 170 ILE A C 1
ATOM 1347 O O . ILE A 1 170 ? 16.319 -4.667 -7.635 1.00 91.69 170 ILE A O 1
ATOM 1351 N N . LYS A 1 171 ? 15.499 -3.221 -6.133 1.00 93.69 171 LYS A N 1
ATOM 1352 C CA . LYS A 1 171 ? 15.533 -4.196 -5.033 1.00 93.69 171 LYS A CA 1
ATOM 1353 C C . LYS A 1 171 ? 14.539 -5.340 -5.266 1.00 93.69 171 LYS A C 1
ATOM 1355 O O . LYS A 1 171 ? 14.883 -6.488 -4.994 1.00 93.69 171 LYS A O 1
ATOM 1360 N N . CYS A 1 172 ? 13.362 -5.073 -5.841 1.00 92.06 172 CYS A N 1
ATOM 1361 C CA . CYS A 1 172 ? 12.412 -6.122 -6.239 1.00 92.06 172 CYS A CA 1
ATOM 1362 C C . CYS A 1 172 ? 12.974 -7.025 -7.349 1.00 92.06 172 CYS A C 1
ATOM 1364 O O . CYS A 1 172 ? 12.869 -8.248 -7.248 1.00 92.06 172 CYS A O 1
ATOM 1366 N N . VAL A 1 173 ? 13.618 -6.444 -8.369 1.00 91.56 173 VAL A N 1
ATOM 1367 C CA . VAL A 1 173 ? 14.310 -7.197 -9.435 1.00 91.56 173 VAL A CA 1
ATOM 1368 C C . VAL A 1 173 ? 15.384 -8.106 -8.833 1.00 91.56 173 VAL A C 1
ATOM 1370 O O . VAL A 1 173 ? 15.375 -9.313 -9.063 1.00 91.56 173 VAL A O 1
ATOM 1373 N N . THR A 1 174 ? 16.256 -7.546 -7.991 1.00 94.31 174 THR A N 1
ATOM 1374 C CA . THR A 1 174 ? 17.343 -8.279 -7.318 1.00 94.31 174 THR A CA 1
ATOM 1375 C C . THR A 1 174 ? 16.818 -9.399 -6.412 1.00 94.31 174 THR A C 1
ATOM 1377 O O . THR A 1 174 ? 17.421 -10.465 -6.331 1.00 94.31 174 THR A O 1
ATOM 1380 N N . ALA A 1 175 ? 15.666 -9.199 -5.765 1.00 93.25 175 ALA A N 1
ATOM 1381 C CA . ALA A 1 175 ? 15.007 -10.212 -4.939 1.00 93.25 175 ALA A CA 1
ATOM 1382 C C . ALA A 1 175 ? 14.314 -11.331 -5.749 1.00 93.25 175 ALA A C 1
ATOM 1384 O O . ALA A 1 175 ? 13.763 -12.269 -5.164 1.00 93.25 175 ALA A O 1
ATOM 1385 N N . GLY A 1 176 ? 14.321 -11.256 -7.084 1.00 87.19 176 GLY A N 1
ATOM 1386 C CA . GLY A 1 176 ? 13.713 -12.254 -7.963 1.00 87.19 176 GLY A CA 1
ATOM 1387 C C . GLY A 1 176 ? 12.196 -12.112 -8.105 1.00 87.19 176 GLY A C 1
ATOM 1388 O O . GLY A 1 176 ? 11.495 -13.114 -8.287 1.00 87.19 176 GLY A O 1
ATOM 1389 N N . ASN A 1 177 ? 11.665 -10.892 -7.985 1.00 91.31 177 ASN A N 1
ATOM 1390 C CA . ASN A 1 177 ? 10.264 -10.610 -8.286 1.00 91.31 177 ASN A CA 1
ATOM 1391 C C . ASN A 1 177 ? 10.021 -10.740 -9.796 1.00 91.31 177 ASN A C 1
ATOM 1393 O O . ASN A 1 177 ? 10.527 -9.942 -10.583 1.00 91.31 177 ASN A O 1
ATOM 1397 N N . LYS A 1 178 ? 9.232 -11.742 -10.204 1.00 86.12 178 LYS A N 1
ATOM 1398 C CA . LYS A 1 178 ? 9.023 -12.076 -11.623 1.00 86.12 178 LYS A CA 1
ATOM 1399 C C . LYS A 1 178 ? 8.423 -10.922 -12.429 1.00 86.12 178 LYS A C 1
ATOM 1401 O O . LYS A 1 178 ? 8.865 -10.693 -13.550 1.00 86.12 178 LYS A O 1
ATOM 1406 N N . ASN A 1 179 ? 7.466 -10.190 -11.857 1.00 85.00 179 ASN A N 1
ATOM 1407 C CA . ASN A 1 179 ? 6.835 -9.059 -12.536 1.00 85.00 179 ASN A CA 1
ATOM 1408 C C . ASN A 1 179 ? 7.839 -7.915 -12.691 1.00 85.00 179 ASN A C 1
ATOM 1410 O O . ASN A 1 179 ? 8.005 -7.395 -13.789 1.00 85.00 179 ASN A O 1
ATOM 1414 N N . ALA A 1 180 ? 8.577 -7.577 -11.627 1.00 89.44 180 ALA A N 1
ATOM 1415 C CA . ALA A 1 180 ? 9.600 -6.533 -11.699 1.00 89.44 180 ALA A CA 1
ATOM 1416 C C . ALA A 1 180 ? 10.700 -6.878 -12.717 1.00 89.44 180 ALA A C 1
ATOM 1418 O O . ALA A 1 180 ? 11.069 -6.035 -13.525 1.00 89.44 180 ALA A O 1
ATOM 1419 N N . MET A 1 181 ? 11.186 -8.126 -12.721 1.00 86.69 181 MET A N 1
ATOM 1420 C CA . MET A 1 181 ? 12.182 -8.601 -13.689 1.00 86.69 181 MET A CA 1
ATOM 1421 C C . MET A 1 181 ? 11.675 -8.516 -15.130 1.00 86.69 181 MET A C 1
ATOM 1423 O O . MET A 1 181 ? 12.414 -8.086 -16.011 1.00 86.69 181 MET A O 1
ATOM 1427 N N . TYR A 1 182 ? 10.426 -8.923 -15.370 1.00 84.25 182 TYR A N 1
ATOM 1428 C CA . TYR A 1 182 ? 9.800 -8.829 -16.685 1.00 84.25 182 TYR A CA 1
ATOM 1429 C C . TYR A 1 182 ? 9.738 -7.376 -17.169 1.00 84.25 182 TYR A C 1
ATOM 1431 O O . TYR A 1 182 ? 10.206 -7.075 -18.265 1.00 84.25 182 TYR A O 1
ATOM 1439 N N . TYR A 1 183 ? 9.228 -6.471 -16.332 1.00 84.06 183 TYR A N 1
ATOM 1440 C CA . TYR A 1 183 ? 9.092 -5.059 -16.680 1.00 84.06 183 TYR A CA 1
ATOM 1441 C C . TYR A 1 183 ? 10.437 -4.353 -16.851 1.00 84.06 183 TYR A C 1
ATOM 1443 O O . TYR A 1 183 ? 10.593 -3.589 -17.798 1.00 84.06 183 TYR A O 1
ATOM 1451 N N . GLU A 1 184 ? 11.425 -4.638 -16.001 1.00 86.06 184 GLU A N 1
ATOM 1452 C CA . GLU A 1 184 ? 12.779 -4.093 -16.147 1.00 86.06 184 GLU A CA 1
ATOM 1453 C C . GLU A 1 184 ? 13.466 -4.615 -17.416 1.00 86.06 184 GLU A C 1
ATOM 1455 O O . GLU A 1 184 ? 14.123 -3.857 -18.124 1.00 86.06 184 GLU A O 1
ATOM 1460 N N . GLY A 1 185 ? 13.294 -5.901 -17.739 1.00 76.56 185 GLY A N 1
ATOM 1461 C CA . GLY A 1 185 ? 13.819 -6.480 -18.974 1.00 76.56 185 GLY A CA 1
ATOM 1462 C C . GLY A 1 185 ? 13.188 -5.851 -20.216 1.00 76.56 185 GLY A C 1
ATOM 1463 O O . GLY A 1 185 ? 13.894 -5.510 -21.164 1.00 76.56 185 GLY A O 1
ATOM 1464 N N . LEU A 1 186 ? 11.872 -5.644 -20.185 1.00 76.94 186 LEU A N 1
ATOM 1465 C CA . LEU A 1 186 ? 11.131 -4.984 -21.255 1.00 76.94 186 LEU A CA 1
ATOM 1466 C C . LEU A 1 186 ? 11.563 -3.520 -21.416 1.00 76.94 186 LEU A C 1
ATOM 1468 O O . LEU A 1 186 ? 11.870 -3.094 -22.525 1.00 76.94 186 LEU A O 1
ATOM 1472 N N . TYR A 1 187 ? 11.689 -2.787 -20.308 1.00 78.75 187 TYR A N 1
ATOM 1473 C CA . TYR A 1 187 ? 12.239 -1.432 -20.264 1.00 78.75 187 TYR A CA 1
ATOM 1474 C C . TYR A 1 187 ? 13.636 -1.361 -20.894 1.00 78.75 187 TYR A C 1
ATOM 1476 O O . TYR A 1 187 ? 13.877 -0.566 -21.801 1.00 78.75 187 TYR A O 1
ATOM 1484 N N . ALA A 1 188 ? 14.558 -2.221 -20.451 1.00 74.19 188 ALA A N 1
ATOM 1485 C CA . ALA A 1 188 ? 15.932 -2.231 -20.938 1.00 74.19 188 ALA A CA 1
ATOM 1486 C C . ALA A 1 188 ? 16.002 -2.548 -22.438 1.00 74.19 188 ALA A C 1
ATOM 1488 O O . ALA A 1 188 ? 16.743 -1.891 -23.170 1.00 74.19 188 ALA A O 1
ATOM 1489 N N . ALA A 1 189 ? 15.204 -3.512 -22.908 1.00 70.69 189 ALA A N 1
ATOM 1490 C CA . ALA A 1 189 ? 15.122 -3.855 -24.323 1.00 70.69 189 ALA A CA 1
ATOM 1491 C C . ALA A 1 189 ? 14.617 -2.676 -25.169 1.00 70.69 189 ALA A C 1
ATOM 1493 O O . ALA A 1 18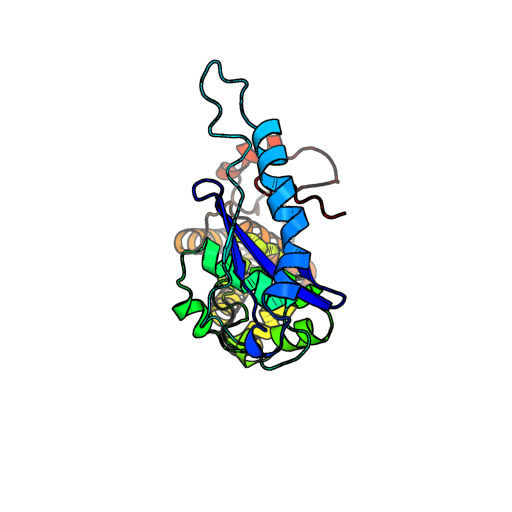9 ? 15.216 -2.374 -26.202 1.00 70.69 189 ALA A O 1
ATOM 1494 N N . LEU A 1 190 ? 13.571 -1.977 -24.712 1.00 72.62 190 LEU A N 1
ATOM 1495 C CA . LEU A 1 190 ? 13.020 -0.808 -25.403 1.00 72.62 190 LEU A CA 1
ATOM 1496 C C . LEU A 1 190 ? 14.039 0.325 -25.509 1.00 72.62 190 LEU A C 1
ATOM 1498 O O . LEU A 1 190 ? 14.247 0.863 -26.594 1.00 72.62 190 LEU A O 1
ATOM 1502 N N . ILE A 1 191 ? 14.713 0.650 -24.405 1.00 72.31 191 ILE A N 1
ATOM 1503 C CA . ILE A 1 191 ? 15.735 1.699 -24.377 1.00 72.31 191 ILE A CA 1
ATOM 1504 C C . ILE A 1 191 ? 16.905 1.346 -25.299 1.00 72.31 191 ILE A C 1
ATOM 1506 O O . ILE A 1 191 ? 17.309 2.172 -26.113 1.00 72.31 191 ILE A O 1
ATOM 1510 N N . VAL A 1 192 ? 17.442 0.124 -25.219 1.00 69.94 192 VAL A N 1
ATOM 1511 C CA . VAL A 1 192 ? 18.576 -0.295 -26.060 1.00 69.94 192 VAL A CA 1
ATOM 1512 C C . VAL A 1 192 ? 18.199 -0.267 -27.539 1.00 69.94 192 VAL A C 1
ATOM 1514 O O . VAL A 1 192 ? 18.948 0.272 -28.354 1.00 69.94 192 VAL A O 1
ATOM 1517 N N . PHE A 1 193 ? 17.035 -0.810 -27.895 1.00 69.69 193 PHE A N 1
ATOM 1518 C CA . PHE A 1 193 ? 16.588 -0.845 -29.284 1.00 69.69 193 PHE A CA 1
ATOM 1519 C C . PHE A 1 193 ? 16.273 0.558 -29.817 1.00 69.69 193 PHE A C 1
ATOM 1521 O O . PHE A 1 193 ? 16.629 0.870 -30.955 1.00 69.69 193 PHE A O 1
ATOM 1528 N N . GLY A 1 194 ? 15.677 1.421 -28.988 1.00 68.94 194 GLY A N 1
ATOM 1529 C CA . GLY A 1 194 ? 15.461 2.833 -29.294 1.00 68.94 194 GLY A CA 1
ATOM 1530 C C . GLY A 1 194 ? 16.776 3.560 -29.571 1.00 68.94 194 GLY A C 1
ATOM 1531 O O . GLY A 1 194 ? 16.918 4.173 -30.626 1.00 68.94 194 GLY A O 1
ATOM 1532 N N . ILE A 1 195 ? 17.773 3.412 -28.688 1.00 67.25 195 ILE A N 1
ATOM 1533 C CA . ILE A 1 195 ? 19.103 4.017 -28.869 1.00 67.25 195 ILE A CA 1
ATOM 1534 C C . ILE A 1 195 ? 19.745 3.539 -30.172 1.00 67.25 195 ILE A C 1
ATOM 1536 O O . ILE A 1 195 ? 20.225 4.362 -30.945 1.00 67.25 195 ILE A O 1
ATOM 1540 N N . ILE A 1 196 ? 19.752 2.228 -30.437 1.00 68.94 196 ILE A N 1
ATOM 1541 C CA . ILE A 1 196 ? 20.363 1.674 -31.653 1.00 68.94 196 ILE A CA 1
ATOM 1542 C C . ILE A 1 196 ? 19.702 2.260 -32.901 1.00 68.94 196 ILE A C 1
ATOM 1544 O O . ILE A 1 196 ? 20.417 2.734 -33.780 1.00 68.94 196 ILE A O 1
ATOM 1548 N N . ASN A 1 197 ? 18.367 2.258 -32.974 1.00 66.06 197 ASN A N 1
ATOM 1549 C CA . ASN A 1 197 ? 17.652 2.743 -34.156 1.00 66.06 197 ASN A CA 1
ATOM 1550 C C . ASN A 1 197 ? 17.874 4.236 -34.396 1.00 66.06 197 ASN A C 1
ATOM 1552 O O . ASN A 1 197 ? 18.131 4.619 -35.534 1.00 66.06 197 ASN A O 1
ATOM 1556 N N . VAL A 1 198 ? 17.872 5.056 -33.344 1.00 66.94 198 VAL A N 1
ATOM 1557 C CA . VAL A 1 198 ? 18.189 6.487 -33.469 1.00 66.94 198 VAL A CA 1
ATOM 1558 C C . VAL A 1 198 ? 19.646 6.688 -33.905 1.00 66.94 198 VAL A C 1
ATOM 1560 O O . VAL A 1 198 ? 19.935 7.453 -34.823 1.00 66.94 198 VAL A O 1
ATOM 1563 N N . CYS A 1 199 ? 20.590 5.946 -33.323 1.00 63.47 199 CYS A N 1
ATOM 1564 C CA . CYS A 1 199 ? 22.009 6.049 -33.670 1.00 63.47 199 CYS A CA 1
ATOM 1565 C C . CYS A 1 199 ? 22.335 5.604 -35.106 1.00 63.47 199 CYS A C 1
ATOM 1567 O O . CYS A 1 199 ? 23.329 6.072 -35.660 1.00 63.47 199 CYS A O 1
ATOM 1569 N N . ILE A 1 200 ? 21.538 4.723 -35.720 1.00 70.19 200 ILE A N 1
ATOM 1570 C CA . ILE A 1 200 ? 21.695 4.323 -37.132 1.00 70.19 200 ILE A CA 1
ATOM 1571 C C . ILE A 1 200 ? 20.822 5.150 -38.095 1.00 70.19 200 ILE A C 1
ATOM 1573 O O . ILE A 1 200 ? 20.827 4.876 -39.294 1.00 70.19 200 ILE A O 1
ATOM 1577 N N . GLY A 1 201 ? 20.086 6.152 -37.594 1.00 63.75 201 GLY A N 1
ATOM 1578 C CA . GLY A 1 201 ? 19.224 7.036 -38.390 1.00 63.75 201 GLY A CA 1
ATOM 1579 C C . GLY A 1 201 ? 17.897 6.410 -38.834 1.00 63.75 201 GLY A C 1
ATOM 1580 O O . GLY A 1 201 ? 17.321 6.832 -39.837 1.00 63.75 201 GLY A O 1
ATOM 1581 N N . ASN A 1 202 ? 17.420 5.386 -38.123 1.00 70.38 202 ASN A N 1
ATOM 1582 C CA . ASN A 1 202 ? 16.171 4.672 -38.389 1.00 70.38 202 ASN A CA 1
ATOM 1583 C C . ASN A 1 202 ? 15.058 5.065 -37.397 1.00 70.38 202 ASN A C 1
ATOM 1585 O O . ASN A 1 202 ? 14.397 4.220 -36.790 1.00 70.38 202 ASN A O 1
ATOM 1589 N N . ASP A 1 203 ? 14.846 6.368 -37.231 1.00 64.62 203 ASP A N 1
ATOM 1590 C CA . ASP A 1 203 ? 13.965 6.949 -36.207 1.00 64.62 203 ASP A CA 1
ATOM 1591 C C . ASP A 1 203 ? 12.507 6.471 -36.329 1.00 64.62 203 ASP A C 1
ATOM 1593 O O . ASP A 1 203 ? 11.821 6.263 -35.330 1.00 64.62 203 ASP A O 1
ATOM 1597 N N . LYS A 1 204 ? 12.040 6.205 -37.558 1.00 66.25 204 LYS A N 1
ATOM 1598 C CA . LYS A 1 204 ? 10.697 5.650 -37.809 1.00 66.25 204 LYS A CA 1
ATOM 1599 C C . LYS A 1 204 ? 10.512 4.270 -37.185 1.00 66.25 204 LYS A C 1
ATOM 1601 O O . LYS A 1 204 ? 9.420 3.942 -36.731 1.00 66.25 204 LYS A O 1
ATOM 1606 N N . GLU A 1 205 ? 11.560 3.455 -37.172 1.00 67.94 205 GLU A N 1
ATOM 1607 C CA . GLU A 1 205 ? 11.515 2.126 -36.568 1.00 67.94 205 GLU A CA 1
ATOM 1608 C C . GLU A 1 205 ? 11.603 2.207 -35.040 1.00 67.94 205 GLU A C 1
ATOM 1610 O O . GLU A 1 205 ? 10.940 1.434 -34.349 1.00 67.94 205 GLU A O 1
ATOM 1615 N N . ALA A 1 206 ? 12.317 3.207 -34.506 1.00 64.12 206 ALA A N 1
ATOM 1616 C CA . ALA A 1 206 ? 12.264 3.534 -33.082 1.00 64.12 206 ALA A CA 1
ATOM 1617 C C . ALA A 1 206 ? 10.835 3.925 -32.655 1.00 64.12 206 ALA A C 1
ATOM 1619 O O . ALA A 1 206 ? 10.326 3.380 -31.679 1.00 64.12 206 ALA A O 1
ATOM 1620 N N . SER A 1 207 ? 10.142 4.782 -33.415 1.00 66.94 207 SER A N 1
ATOM 1621 C CA . SER A 1 207 ? 8.750 5.168 -33.122 1.00 66.94 207 SER A CA 1
ATOM 1622 C C . SER A 1 207 ? 7.769 3.989 -33.184 1.00 66.94 207 SER A C 1
ATOM 1624 O O . SER A 1 207 ? 6.905 3.862 -32.313 1.00 66.94 207 SER A O 1
ATOM 1626 N N . LYS A 1 208 ? 7.913 3.073 -34.155 1.00 69.81 208 LYS A N 1
ATOM 1627 C CA . LYS A 1 208 ? 7.078 1.856 -34.235 1.00 69.81 208 LYS A CA 1
ATOM 1628 C C . LYS A 1 208 ? 7.220 0.956 -33.011 1.00 69.81 208 LYS A C 1
ATOM 1630 O O . LYS A 1 208 ? 6.237 0.348 -32.597 1.00 69.81 208 LYS A O 1
ATOM 1635 N N . LEU A 1 209 ? 8.412 0.876 -32.423 1.00 68.56 209 LEU A N 1
ATOM 1636 C CA . LEU A 1 209 ? 8.655 0.085 -31.218 1.00 68.56 209 LEU A CA 1
ATOM 1637 C C . LEU A 1 209 ? 7.781 0.568 -30.051 1.00 68.56 209 LEU A C 1
ATOM 1639 O O . LEU A 1 209 ? 7.141 -0.234 -29.375 1.00 68.56 209 LEU A O 1
ATOM 1643 N N . PHE A 1 210 ? 7.704 1.883 -29.851 1.00 67.44 210 PHE A N 1
ATOM 1644 C CA . PHE A 1 210 ? 6.850 2.476 -28.825 1.00 67.44 210 PHE A CA 1
ATOM 1645 C C . PHE A 1 210 ? 5.362 2.315 -29.136 1.00 67.44 210 PHE A C 1
ATOM 1647 O O . PHE A 1 210 ? 4.584 2.063 -28.222 1.00 67.44 210 PHE A O 1
ATOM 1654 N N . GLN A 1 211 ? 4.961 2.394 -30.410 1.00 67.81 211 GLN A N 1
ATOM 1655 C CA . GLN A 1 211 ? 3.586 2.098 -30.831 1.00 67.81 211 GLN A CA 1
ATOM 1656 C C . GLN A 1 211 ? 3.205 0.641 -30.550 1.00 67.81 211 GLN A C 1
ATOM 1658 O O . GLN A 1 211 ? 2.114 0.378 -30.053 1.00 67.81 211 GLN A O 1
ATOM 1663 N N . GLN A 1 212 ? 4.103 -0.310 -30.814 1.00 70.69 212 GLN A N 1
ATOM 1664 C CA . GLN A 1 212 ? 3.886 -1.723 -30.502 1.00 70.69 212 GLN A CA 1
ATOM 1665 C C . GLN A 1 212 ? 3.859 -1.981 -28.998 1.00 70.69 212 GLN A C 1
ATOM 1667 O O . GLN A 1 212 ? 3.016 -2.739 -28.521 1.00 70.69 212 GLN A O 1
ATOM 1672 N N . PHE A 1 213 ? 4.759 -1.356 -28.240 1.00 68.12 213 PHE A N 1
ATOM 1673 C CA . PHE A 1 213 ? 4.743 -1.451 -26.786 1.00 68.12 213 PHE A CA 1
ATOM 1674 C C . PHE A 1 213 ? 3.436 -0.885 -26.223 1.00 68.12 213 PHE A C 1
ATOM 1676 O O . PHE A 1 213 ? 2.797 -1.522 -25.389 1.00 68.12 213 PHE A O 1
ATOM 1683 N N . ALA A 1 214 ? 2.979 0.247 -26.752 1.00 67.12 214 ALA A N 1
ATOM 1684 C CA . ALA A 1 214 ? 1.720 0.831 -26.345 1.00 67.12 214 ALA A CA 1
ATOM 1685 C C . ALA A 1 214 ? 0.512 -0.065 -26.685 1.00 67.12 214 ALA A C 1
ATOM 1687 O O . ALA A 1 214 ? -0.305 -0.379 -25.823 1.00 67.12 214 ALA A O 1
ATOM 1688 N N . ALA A 1 215 ? 0.451 -0.587 -27.912 1.00 71.12 215 ALA A N 1
ATOM 1689 C CA . ALA A 1 215 ? -0.619 -1.485 -28.349 1.00 71.12 215 ALA A CA 1
ATOM 1690 C C . ALA A 1 215 ? -0.759 -2.753 -27.483 1.00 71.12 215 ALA A C 1
ATOM 1692 O O . ALA A 1 215 ? -1.852 -3.305 -27.387 1.00 71.12 215 ALA A O 1
ATOM 1693 N N . ASN A 1 216 ? 0.330 -3.213 -26.858 1.00 71.62 216 ASN A N 1
ATOM 1694 C CA . ASN A 1 216 ? 0.344 -4.438 -26.054 1.00 71.62 216 ASN A CA 1
ATOM 1695 C C . ASN A 1 216 ? 0.297 -4.202 -24.537 1.00 71.62 216 ASN A C 1
ATOM 1697 O O . ASN A 1 216 ? 0.017 -5.146 -23.796 1.00 71.62 216 ASN A O 1
ATOM 1701 N N . HIS A 1 217 ? 0.590 -2.988 -24.059 1.00 68.31 217 HIS A N 1
ATOM 1702 C CA . HIS A 1 217 ? 0.771 -2.736 -22.626 1.00 68.31 217 HIS A CA 1
ATOM 1703 C C . HIS A 1 217 ? 0.029 -1.506 -22.102 1.00 68.31 217 HIS A C 1
ATOM 1705 O O . HIS A 1 217 ? -0.693 -1.625 -21.114 1.00 68.31 217 HIS A O 1
ATOM 1711 N N . TYR A 1 218 ? 0.204 -0.338 -22.724 1.00 67.19 218 TYR A N 1
ATOM 1712 C CA . TYR A 1 218 ? -0.283 0.937 -22.188 1.00 67.19 218 TYR A CA 1
ATOM 1713 C C . TYR A 1 218 ? -0.670 1.898 -23.306 1.00 67.19 218 TYR A C 1
ATOM 1715 O O . TYR A 1 218 ? -0.033 1.917 -24.343 1.00 67.19 218 TYR A O 1
ATOM 1723 N N . ASP A 1 219 ? -1.651 2.771 -23.092 1.00 63.84 219 ASP A N 1
ATOM 1724 C CA . ASP A 1 219 ? -1.957 3.817 -24.076 1.00 63.84 219 ASP A CA 1
ATOM 1725 C C . ASP A 1 219 ? -0.698 4.650 -24.413 1.00 63.84 219 ASP A C 1
ATOM 1727 O O . ASP A 1 219 ? 0.087 4.971 -23.516 1.00 63.84 219 ASP A O 1
ATOM 1731 N N . LEU A 1 220 ? -0.510 5.019 -25.687 1.00 59.41 220 LEU A N 1
ATOM 1732 C CA . LEU A 1 220 ? 0.589 5.880 -26.161 1.00 59.41 220 LEU A CA 1
ATOM 1733 C C . LEU A 1 220 ? 0.696 7.200 -25.378 1.00 59.41 220 LEU A C 1
ATOM 1735 O O . LEU A 1 220 ? 1.778 7.770 -25.277 1.00 59.41 220 LEU A O 1
ATOM 1739 N N . ARG A 1 221 ? -0.425 7.684 -24.838 1.00 64.12 221 ARG A N 1
ATOM 1740 C CA . ARG A 1 221 ? -0.546 8.918 -24.051 1.00 64.12 221 ARG A CA 1
ATOM 1741 C C . ARG A 1 221 ? -0.403 8.695 -22.547 1.00 64.12 221 ARG A C 1
ATOM 1743 O O . ARG A 1 221 ? -0.548 9.643 -21.783 1.00 64.12 221 ARG A O 1
ATOM 1750 N N . SER A 1 222 ? -0.175 7.462 -22.103 1.00 65.25 222 SER A N 1
ATOM 1751 C CA . SER A 1 222 ? 0.017 7.173 -20.684 1.00 65.25 222 SER A CA 1
ATOM 1752 C C . SER A 1 222 ? 1.323 7.775 -20.165 1.00 65.25 222 SER A C 1
ATOM 1754 O O . SER A 1 222 ? 2.335 7.815 -20.874 1.00 65.25 222 SER A O 1
ATOM 1756 N N . ASP A 1 223 ? 1.330 8.142 -18.882 1.00 65.50 223 ASP A N 1
ATOM 1757 C CA . ASP A 1 223 ? 2.537 8.573 -18.164 1.00 65.50 223 ASP A CA 1
ATOM 1758 C C . ASP A 1 223 ? 3.680 7.548 -18.285 1.00 65.50 223 ASP A C 1
ATOM 1760 O O . ASP A 1 223 ? 4.859 7.905 -18.226 1.00 65.50 223 ASP A O 1
ATOM 1764 N N . ALA A 1 224 ? 3.331 6.274 -18.508 1.00 64.19 224 ALA A N 1
ATOM 1765 C CA . ALA A 1 224 ? 4.269 5.194 -18.763 1.00 64.19 224 ALA A CA 1
ATOM 1766 C C . ALA A 1 224 ? 5.085 5.392 -20.035 1.00 64.19 224 ALA A C 1
ATOM 1768 O O . ALA A 1 224 ? 6.315 5.338 -20.005 1.00 64.19 224 ALA A O 1
ATOM 1769 N N . ILE A 1 225 ? 4.400 5.651 -21.143 1.00 66.69 225 ILE A N 1
ATOM 1770 C CA . ILE A 1 225 ? 5.025 5.836 -22.449 1.00 66.69 225 ILE A CA 1
ATOM 1771 C C . ILE A 1 225 ? 5.802 7.153 -22.491 1.00 66.69 225 ILE A C 1
ATOM 1773 O O . ILE A 1 225 ? 6.940 7.177 -22.959 1.00 66.69 225 ILE A O 1
ATOM 1777 N N . VAL A 1 226 ? 5.243 8.224 -21.923 1.00 70.25 226 VAL A N 1
ATOM 1778 C CA . VAL A 1 226 ? 5.905 9.537 -21.845 1.00 70.25 226 VAL A CA 1
ATOM 1779 C C . VAL A 1 226 ? 7.196 9.463 -21.023 1.00 70.25 226 VAL A C 1
ATOM 1781 O O . VAL A 1 226 ? 8.239 9.943 -21.466 1.00 70.25 226 VAL A O 1
ATOM 1784 N N . GLY A 1 227 ? 7.159 8.812 -19.855 1.00 69.19 227 GLY A N 1
ATOM 1785 C CA . GLY A 1 227 ? 8.340 8.634 -19.009 1.00 69.19 227 GLY A CA 1
ATOM 1786 C C . GLY A 1 227 ? 9.452 7.818 -19.679 1.00 69.19 227 GLY A C 1
ATOM 1787 O O . GLY A 1 227 ? 10.629 8.122 -19.493 1.00 69.19 227 GLY A O 1
ATOM 1788 N N . LEU A 1 228 ? 9.093 6.813 -20.484 1.00 71.19 228 LEU A N 1
ATOM 1789 C CA . LEU A 1 228 ? 10.047 6.037 -21.284 1.00 71.19 228 LEU A CA 1
ATOM 1790 C C . LEU A 1 228 ? 10.705 6.879 -22.383 1.00 71.19 228 LEU A C 1
ATOM 1792 O O . LEU A 1 228 ? 11.917 6.791 -22.576 1.00 71.19 228 LEU A O 1
ATOM 1796 N N . GLY A 1 229 ? 9.917 7.695 -23.089 1.00 72.00 229 GLY A N 1
ATOM 1797 C CA . GLY A 1 229 ? 10.421 8.596 -24.126 1.00 72.00 229 GLY A CA 1
ATOM 1798 C C . GLY A 1 229 ? 11.419 9.612 -23.569 1.00 72.00 229 GLY A C 1
ATOM 1799 O O . GLY A 1 229 ? 12.515 9.756 -24.110 1.00 72.00 229 GLY A O 1
ATOM 1800 N N . ALA A 1 230 ? 11.087 10.235 -22.434 1.00 71.88 230 ALA A N 1
ATOM 1801 C CA . ALA A 1 230 ? 11.975 11.176 -21.751 1.00 71.88 230 ALA A CA 1
ATOM 1802 C C . ALA A 1 230 ? 13.292 10.525 -21.279 1.00 71.88 230 ALA A C 1
ATOM 1804 O O . ALA A 1 230 ? 14.358 11.131 -21.392 1.00 71.88 230 ALA A O 1
ATOM 1805 N N . ASP A 1 231 ? 13.254 9.282 -20.777 1.00 72.44 231 ASP A N 1
ATOM 1806 C CA . ASP A 1 231 ? 14.474 8.571 -20.366 1.00 72.44 231 ASP A CA 1
ATOM 1807 C C . ASP A 1 231 ? 15.359 8.198 -21.565 1.00 72.44 231 ASP A C 1
ATOM 1809 O O . ASP A 1 231 ? 16.585 8.318 -21.493 1.00 72.44 231 ASP A O 1
ATOM 1813 N N . LEU A 1 232 ? 14.753 7.782 -22.683 1.00 73.50 232 LEU A N 1
ATOM 1814 C CA . LEU A 1 232 ? 15.477 7.518 -23.926 1.00 73.50 232 LEU A CA 1
ATOM 1815 C C . LEU A 1 232 ? 16.198 8.779 -24.420 1.00 73.50 232 LEU A C 1
ATOM 1817 O O . LEU A 1 232 ? 17.392 8.721 -24.719 1.00 73.50 232 LEU A O 1
ATOM 1821 N N . GLU A 1 233 ? 15.493 9.909 -24.469 1.00 71.00 233 GLU A N 1
ATOM 1822 C CA . GLU A 1 233 ? 16.056 11.203 -24.862 1.00 71.00 233 GLU A CA 1
ATOM 1823 C C . GLU A 1 233 ? 17.234 11.592 -23.959 1.00 71.00 233 GLU A C 1
ATOM 1825 O O . GLU A 1 233 ? 18.334 11.867 -24.445 1.00 71.00 233 GLU A O 1
ATOM 1830 N N . TRP A 1 234 ? 17.050 11.519 -22.638 1.00 69.75 234 TRP A N 1
ATOM 1831 C CA . TRP A 1 234 ? 18.103 11.827 -21.671 1.00 69.75 234 TRP A CA 1
ATOM 1832 C C . TRP A 1 234 ? 19.359 10.959 -21.866 1.00 69.75 234 TRP A C 1
ATOM 1834 O O . TRP A 1 234 ? 20.494 11.447 -21.777 1.00 69.75 234 TRP A O 1
ATOM 1844 N N . ARG A 1 235 ? 19.184 9.668 -22.180 1.00 70.25 235 ARG A N 1
ATOM 1845 C CA . ARG A 1 235 ? 20.302 8.751 -22.454 1.00 70.25 235 ARG A CA 1
ATOM 1846 C C . ARG A 1 235 ? 21.007 9.091 -23.760 1.00 70.25 235 ARG A C 1
ATOM 1848 O O . ARG A 1 235 ? 22.234 9.117 -23.776 1.00 70.25 235 ARG A O 1
ATOM 1855 N N . LEU A 1 236 ? 20.267 9.375 -24.829 1.00 67.81 236 LEU A N 1
ATOM 1856 C CA . LEU A 1 236 ? 20.835 9.777 -26.122 1.00 67.81 236 LEU A CA 1
ATOM 1857 C C . LEU A 1 236 ? 21.701 11.038 -25.997 1.00 67.81 236 LEU A C 1
ATOM 1859 O O . LEU A 1 236 ? 22.811 11.069 -26.537 1.00 67.81 236 LEU A O 1
ATOM 1863 N N . ILE A 1 237 ? 21.239 12.019 -25.211 1.00 67.50 237 ILE A N 1
ATOM 1864 C CA . ILE A 1 237 ? 22.010 13.222 -24.866 1.00 67.50 237 ILE A CA 1
ATOM 1865 C C . ILE A 1 237 ? 23.307 12.840 -24.146 1.00 67.50 237 ILE A C 1
ATOM 1867 O O . ILE A 1 237 ? 24.390 13.284 -24.527 1.00 67.50 237 ILE A O 1
ATOM 1871 N N . SER A 1 238 ? 23.209 11.976 -23.136 1.00 69.06 238 SER A N 1
ATOM 1872 C CA . SER A 1 238 ? 24.350 11.554 -22.315 1.00 69.06 238 SER A CA 1
ATOM 1873 C C . SER A 1 238 ? 25.399 10.745 -23.090 1.00 69.06 238 SER A C 1
ATOM 1875 O O . SER A 1 238 ? 26.588 10.844 -22.795 1.00 69.06 238 SER A O 1
ATOM 1877 N N . PHE A 1 239 ? 24.991 9.966 -24.097 1.00 65.25 239 PHE A N 1
ATOM 1878 C CA . PHE A 1 239 ? 25.904 9.207 -24.961 1.00 65.25 239 PHE A CA 1
ATOM 1879 C C . PHE A 1 239 ? 26.631 10.074 -25.999 1.00 65.25 239 PHE A C 1
ATOM 1881 O O . PHE A 1 239 ? 27.532 9.573 -26.672 1.00 65.25 239 PHE A O 1
ATOM 1888 N N . GLY A 1 240 ? 26.254 11.349 -26.153 1.00 61.75 240 GLY A N 1
ATOM 1889 C CA . GLY A 1 240 ? 26.805 12.213 -27.196 1.00 61.75 240 GLY A CA 1
ATOM 1890 C C . GLY A 1 240 ? 26.529 11.664 -28.596 1.00 61.75 240 GLY A C 1
ATOM 1891 O O . GLY A 1 240 ? 27.402 11.730 -29.462 1.00 61.75 240 GLY A O 1
ATOM 1892 N N . ALA A 1 241 ? 25.348 11.062 -28.799 1.00 58.69 241 ALA A N 1
ATOM 1893 C CA . ALA A 1 241 ? 25.003 10.408 -30.053 1.00 58.69 241 ALA A CA 1
ATOM 1894 C C . ALA A 1 241 ? 25.233 11.377 -31.237 1.00 58.69 241 ALA A C 1
ATOM 1896 O O . ALA A 1 241 ? 24.710 12.491 -31.222 1.00 58.69 241 ALA A O 1
ATOM 1897 N N . PRO A 1 242 ? 26.007 10.989 -32.271 1.00 47.59 242 PRO A N 1
ATOM 1898 C CA . PRO A 1 242 ? 26.486 11.905 -33.316 1.00 47.59 242 PRO A CA 1
ATOM 1899 C C . PRO A 1 242 ? 25.365 12.474 -34.195 1.00 47.59 242 PRO A C 1
ATOM 1901 O O . PRO A 1 242 ? 25.559 13.476 -34.881 1.00 47.59 242 PRO A O 1
ATOM 1904 N N . TYR A 1 243 ? 24.189 11.843 -34.158 1.00 51.16 243 TYR A N 1
ATOM 1905 C CA . TYR A 1 243 ? 22.969 12.296 -34.822 1.00 51.16 243 TYR A CA 1
ATOM 1906 C C . TYR A 1 243 ? 21.987 12.973 -33.873 1.00 51.16 243 TYR A C 1
ATOM 1908 O O . TYR A 1 243 ? 20.826 13.136 -34.243 1.00 51.16 243 TYR A O 1
ATOM 1916 N N . MET A 1 244 ? 22.450 13.421 -32.700 1.00 45.72 244 MET A N 1
ATOM 1917 C CA . MET A 1 244 ? 21.806 14.506 -31.973 1.00 45.72 244 MET A CA 1
ATOM 1918 C C . MET A 1 244 ? 21.604 15.660 -32.966 1.00 45.72 244 MET A C 1
ATOM 1920 O O . MET A 1 244 ? 22.465 16.511 -33.177 1.00 45.72 244 MET A O 1
ATOM 1924 N N . ASN A 1 245 ? 20.412 15.693 -33.560 1.00 43.78 245 ASN A N 1
ATOM 1925 C CA . ASN A 1 245 ? 19.780 16.887 -34.084 1.00 43.78 245 ASN A CA 1
ATOM 1926 C C . ASN A 1 245 ? 20.187 17.318 -35.512 1.00 43.78 245 ASN A C 1
ATOM 1928 O O . ASN A 1 245 ? 20.243 18.516 -35.777 1.00 43.78 245 ASN A O 1
ATOM 1932 N N . ARG A 1 246 ? 20.301 16.413 -36.505 1.00 40.38 246 ARG A N 1
ATOM 1933 C CA . ARG A 1 246 ? 19.897 16.840 -37.880 1.00 40.38 246 ARG A CA 1
ATOM 1934 C C . ARG A 1 246 ? 18.380 16.989 -38.027 1.00 40.38 246 ARG A C 1
ATOM 1936 O O . ARG A 1 246 ? 17.904 17.564 -38.997 1.00 40.38 246 ARG A O 1
ATOM 1943 N N . TYR A 1 247 ? 17.652 16.510 -37.027 1.00 40.38 247 TYR A N 1
ATOM 1944 C CA . TYR A 1 247 ? 16.211 16.353 -37.022 1.00 40.38 247 TYR A CA 1
ATOM 1945 C C . TYR A 1 247 ? 15.609 16.709 -35.660 1.00 40.38 247 TYR A C 1
ATOM 1947 O O . TYR A 1 247 ? 14.610 16.129 -35.251 1.00 40.38 247 TYR A O 1
ATOM 1955 N N . GLY A 1 248 ? 16.157 17.719 -34.970 1.00 39.62 248 GLY A N 1
ATOM 1956 C CA . GLY A 1 248 ? 15.492 18.311 -33.795 1.00 39.62 248 GLY A CA 1
ATOM 1957 C C . GLY A 1 248 ? 14.063 18.811 -34.087 1.00 39.62 248 GLY A C 1
ATOM 1958 O O . GLY A 1 248 ? 13.329 19.154 -33.172 1.00 39.62 248 GLY A O 1
ATOM 1959 N N . ALA A 1 249 ? 13.659 18.827 -35.364 1.00 40.84 249 ALA A N 1
ATOM 1960 C CA . ALA A 1 249 ? 12.303 19.083 -35.825 1.00 40.84 249 ALA A CA 1
ATOM 1961 C C . ALA A 1 249 ? 11.451 17.823 -36.122 1.00 40.84 249 ALA A C 1
ATOM 1963 O O . ALA A 1 249 ? 10.246 17.986 -36.286 1.00 40.84 249 ALA A O 1
ATOM 1964 N N . SER A 1 250 ? 12.012 16.605 -36.221 1.00 38.62 250 SER A N 1
ATOM 1965 C CA . SER A 1 250 ? 11.262 15.414 -36.677 1.00 38.62 250 SER A CA 1
ATOM 1966 C C . SER A 1 250 ? 11.308 14.170 -35.789 1.00 38.62 250 SER A C 1
ATOM 1968 O O . SER A 1 250 ? 10.496 13.284 -36.031 1.00 38.62 250 SER A O 1
ATOM 1970 N N . PHE A 1 251 ? 12.159 14.078 -34.759 1.00 37.34 251 PHE A N 1
ATOM 1971 C CA . PHE A 1 251 ? 11.876 13.131 -33.671 1.00 37.34 251 PHE A CA 1
ATOM 1972 C C . PHE A 1 251 ? 11.034 13.846 -32.620 1.00 37.34 251 PHE A C 1
ATOM 1974 O O . PHE A 1 251 ? 11.551 14.501 -31.717 1.00 37.34 251 PHE A O 1
ATOM 1981 N N . LYS A 1 252 ? 9.718 13.762 -32.792 1.00 49.53 252 LYS A N 1
ATOM 1982 C CA . LYS A 1 252 ? 8.747 14.174 -31.788 1.00 49.53 252 LYS A CA 1
ATOM 1983 C C . LYS A 1 252 ? 8.068 12.918 -31.305 1.00 49.53 252 LYS A C 1
ATOM 1985 O O . LYS A 1 252 ? 7.471 12.184 -32.086 1.00 49.53 252 LYS A O 1
ATOM 1990 N N . PHE A 1 253 ? 8.274 12.624 -30.033 1.00 41.59 253 PHE A N 1
ATOM 1991 C CA . PHE A 1 253 ? 7.722 11.439 -29.424 1.00 41.59 253 PHE A CA 1
ATOM 1992 C C . PHE A 1 253 ? 6.448 11.789 -28.651 1.00 41.59 253 PHE A C 1
ATOM 1994 O O . PHE A 1 253 ? 6.537 12.569 -27.699 1.00 41.59 253 PHE A O 1
ATOM 2001 N N . PRO A 1 254 ? 5.302 11.159 -28.968 1.00 45.72 254 PRO A N 1
ATOM 2002 C CA . PRO A 1 254 ? 4.923 10.518 -30.241 1.00 45.72 254 PRO A CA 1
ATOM 2003 C C . PRO A 1 254 ? 4.650 11.533 -31.379 1.00 45.72 254 PRO A C 1
ATOM 2005 O O . PRO A 1 254 ? 4.524 12.729 -31.121 1.00 45.72 254 PRO A O 1
ATOM 2008 N N . ASP A 1 255 ? 4.557 11.043 -32.627 1.00 45.69 255 ASP A N 1
ATOM 2009 C CA . ASP A 1 255 ? 4.361 11.847 -33.850 1.00 45.69 255 ASP A CA 1
ATOM 2010 C C . ASP A 1 255 ? 3.215 12.883 -33.723 1.00 45.69 255 ASP A C 1
ATOM 2012 O O . ASP A 1 255 ? 2.135 12.604 -33.191 1.00 45.69 255 ASP A O 1
ATOM 2016 N N . ASP A 1 256 ? 3.458 14.082 -34.263 1.00 42.72 256 ASP A N 1
ATOM 2017 C CA . ASP A 1 256 ? 2.709 15.333 -34.037 1.00 42.72 256 ASP A CA 1
ATOM 2018 C C . ASP A 1 256 ? 1.190 15.315 -34.288 1.00 42.72 256 ASP A C 1
ATOM 2020 O O . ASP A 1 256 ? 0.488 16.173 -33.751 1.00 42.72 256 ASP A O 1
ATOM 2024 N N . GLU A 1 257 ? 0.630 14.389 -35.067 1.00 42.75 257 GLU A N 1
ATOM 2025 C CA . GLU A 1 257 ? -0.812 14.438 -35.371 1.00 42.75 257 GLU A CA 1
ATOM 2026 C C . GLU A 1 257 ? -1.701 13.965 -34.207 1.00 42.75 257 GLU A C 1
ATOM 2028 O O . GLU A 1 257 ? -2.894 14.263 -34.179 1.00 42.75 257 GLU A O 1
ATOM 2033 N N . ALA A 1 258 ? -1.137 13.290 -33.197 1.00 34.97 258 ALA A N 1
ATOM 2034 C CA . ALA A 1 258 ? -1.902 12.792 -32.052 1.00 34.97 258 ALA A CA 1
ATOM 2035 C C . ALA A 1 258 ? -1.857 13.699 -30.803 1.00 34.97 258 ALA A C 1
ATOM 2037 O O . ALA A 1 258 ? -2.607 13.430 -29.860 1.00 34.97 258 ALA A O 1
ATOM 2038 N N . ILE A 1 259 ? -1.000 14.734 -30.764 1.00 33.94 259 ILE A N 1
ATOM 2039 C CA . ILE A 1 259 ? -0.701 15.530 -29.546 1.00 33.94 259 ILE A CA 1
ATOM 2040 C C . ILE A 1 259 ? -1.001 17.033 -29.665 1.00 33.94 259 ILE A C 1
ATOM 2042 O O . ILE A 1 259 ? -1.068 17.724 -28.645 1.00 33.94 259 ILE A O 1
ATOM 2046 N N . LEU A 1 260 ? -1.273 17.557 -30.862 1.00 28.52 260 LEU A N 1
ATOM 2047 C CA . LEU A 1 260 ? -1.546 18.990 -31.049 1.00 28.52 260 LEU A CA 1
ATOM 2048 C C . LEU A 1 260 ? -2.776 19.525 -30.278 1.00 28.52 260 LEU A C 1
ATOM 2050 O O . LEU A 1 260 ? -2.867 20.730 -30.066 1.00 28.52 260 LEU A O 1
ATOM 2054 N N . ASP A 1 261 ? -3.654 18.654 -29.773 1.00 33.75 261 ASP A N 1
ATOM 2055 C CA . ASP A 1 261 ? -4.819 19.036 -28.956 1.00 33.75 261 ASP A CA 1
ATOM 2056 C C . ASP A 1 261 ? -4.501 19.187 -27.446 1.00 33.75 261 ASP A C 1
ATOM 2058 O O . ASP A 1 261 ? -5.173 19.916 -26.718 1.00 33.75 261 ASP A O 1
ATOM 2062 N N . MET A 1 262 ? -3.428 18.553 -26.948 1.00 27.75 262 MET A N 1
ATOM 2063 C CA . MET A 1 262 ? -3.080 18.564 -25.512 1.00 27.75 262 MET A CA 1
ATOM 2064 C C . MET A 1 262 ? -2.096 19.677 -25.128 1.00 27.75 262 MET A C 1
ATOM 2066 O O . MET A 1 262 ? -2.143 20.177 -24.004 1.00 27.75 262 MET A O 1
ATOM 2070 N N . LEU A 1 263 ? -1.237 20.132 -26.046 1.00 29.98 263 LEU A N 1
ATOM 2071 C CA . LEU A 1 263 ? -0.247 21.180 -25.747 1.00 29.98 263 LEU A CA 1
ATOM 2072 C C . LEU A 1 263 ? -0.855 22.582 -25.559 1.00 29.98 263 LEU A C 1
ATOM 2074 O O . LEU A 1 263 ? -0.211 23.434 -24.953 1.00 29.98 263 LEU A O 1
ATOM 2078 N N . GLN A 1 264 ? -2.102 22.819 -25.985 1.00 33.78 264 GLN A N 1
ATOM 2079 C CA . GLN A 1 264 ? -2.809 24.078 -25.699 1.00 33.78 264 GLN A CA 1
ATOM 2080 C C . GLN A 1 264 ? -3.321 24.180 -24.249 1.00 33.78 264 GLN A C 1
ATOM 2082 O O . GLN A 1 264 ? -3.657 25.274 -23.804 1.00 33.78 264 GLN A O 1
ATOM 2087 N N . HIS A 1 265 ? -3.326 23.079 -23.486 1.00 33.09 265 HIS A N 1
ATOM 2088 C CA . HIS A 1 265 ? -3.744 23.069 -22.077 1.00 33.09 265 HIS A CA 1
ATOM 2089 C C . HIS A 1 265 ? -2.577 23.134 -21.072 1.00 33.09 265 HIS A C 1
ATOM 2091 O O . HIS A 1 265 ? -2.814 23.315 -19.879 1.00 33.09 265 HIS A O 1
ATOM 2097 N N . PHE A 1 266 ? -1.322 23.010 -21.526 1.00 33.09 266 PHE A N 1
ATOM 2098 C CA . PHE A 1 266 ? -0.139 22.928 -20.650 1.00 33.09 266 PHE A CA 1
ATOM 2099 C C . PHE A 1 266 ? 0.777 24.160 -20.682 1.00 33.09 266 PHE A C 1
ATOM 2101 O O . PHE A 1 266 ? 1.791 24.195 -19.986 1.00 33.09 266 PHE A O 1
ATOM 2108 N N . SER A 1 267 ? 0.434 25.207 -21.434 1.00 28.48 267 SER A N 1
ATOM 2109 C CA . SER A 1 267 ? 1.176 26.471 -21.414 1.00 28.48 267 SER A CA 1
ATOM 2110 C C . SER A 1 267 ? 0.802 27.337 -20.203 1.00 28.48 267 SER A C 1
ATOM 2112 O O . SER A 1 267 ? 0.191 28.391 -20.353 1.00 28.48 267 SER A O 1
ATOM 2114 N N . HIS A 1 268 ? 1.209 26.912 -19.004 1.00 26.17 268 HIS A N 1
ATOM 2115 C CA . HIS A 1 268 ? 1.411 27.792 -17.849 1.00 26.17 268 HIS A CA 1
ATOM 2116 C C . HIS A 1 268 ? 2.694 27.398 -17.089 1.00 26.17 268 HIS A C 1
ATOM 2118 O O . HIS A 1 268 ? 3.111 26.241 -17.126 1.00 26.17 268 HIS A O 1
ATOM 2124 N N . PRO A 1 269 ? 3.401 28.377 -16.496 1.00 30.50 269 PRO A N 1
ATOM 2125 C CA . PRO A 1 269 ? 4.834 28.285 -16.238 1.00 30.50 269 PRO A CA 1
ATOM 2126 C C . PRO A 1 269 ? 5.160 27.405 -15.029 1.00 30.50 269 PRO A C 1
ATOM 2128 O O . PRO A 1 269 ? 4.455 27.448 -14.028 1.00 30.50 269 PRO A O 1
ATOM 2131 N N . LEU A 1 270 ? 6.278 26.673 -15.132 1.00 35.44 270 LEU A N 1
ATOM 2132 C CA . LEU A 1 270 ? 7.173 26.237 -14.046 1.00 35.44 270 LEU A CA 1
ATOM 2133 C C . LEU A 1 270 ? 6.588 26.375 -12.625 1.00 35.44 270 LEU A C 1
ATOM 2135 O O . LEU A 1 270 ? 6.885 27.324 -11.902 1.00 35.44 270 LEU A O 1
ATOM 2139 N N . GLY A 1 271 ? 5.776 25.401 -12.220 1.00 28.52 271 GLY A N 1
ATOM 2140 C CA . GLY A 1 271 ? 5.238 25.310 -10.867 1.00 28.52 271 GLY A CA 1
ATOM 2141 C C . GLY A 1 271 ? 3.982 24.445 -10.818 1.00 28.52 271 GLY A C 1
ATOM 2142 O O . GLY A 1 271 ? 2.999 24.758 -11.467 1.00 28.52 271 GLY A O 1
ATOM 2143 N N . LEU A 1 272 ? 4.016 23.377 -10.014 1.00 30.86 272 LEU A N 1
ATOM 2144 C CA . LEU A 1 272 ? 2.847 22.590 -9.591 1.00 30.86 272 LEU A CA 1
ATOM 2145 C C . LEU A 1 272 ? 1.975 21.960 -10.703 1.00 30.86 272 LEU A C 1
ATOM 2147 O O . LEU A 1 272 ? 0.897 22.445 -11.017 1.00 30.86 272 LEU A O 1
ATOM 2151 N N . TYR A 1 273 ? 2.347 20.760 -11.144 1.00 27.86 273 TYR A N 1
ATOM 2152 C CA . TYR A 1 273 ? 1.370 19.727 -11.522 1.00 27.86 273 TYR A CA 1
ATOM 2153 C C . TYR A 1 273 ? 1.555 18.592 -10.500 1.00 27.86 273 TYR A C 1
ATOM 2155 O O . TYR A 1 273 ? 2.444 17.762 -10.637 1.00 27.86 273 TYR A O 1
ATOM 2163 N N . LEU A 1 274 ? 0.950 18.617 -9.306 1.00 27.50 274 LEU A N 1
ATOM 2164 C CA . LEU A 1 274 ? -0.481 18.398 -9.060 1.00 27.50 274 LEU A CA 1
ATOM 2165 C C . LEU A 1 274 ? -1.104 17.431 -10.074 1.00 27.50 274 LEU A C 1
ATOM 2167 O O . LEU A 1 274 ? -1.968 17.776 -10.866 1.00 27.50 274 LEU A O 1
ATOM 2171 N N . CYS A 1 275 ? -0.650 16.185 -9.992 1.00 25.89 275 CYS A N 1
ATOM 2172 C CA . CYS A 1 275 ? -1.404 15.011 -10.406 1.00 25.89 275 CYS A CA 1
ATOM 2173 C C . CYS A 1 275 ? -2.677 14.915 -9.530 1.00 25.89 275 CYS A C 1
ATOM 2175 O O . CYS A 1 275 ? -2.579 14.530 -8.370 1.00 25.89 275 CYS A O 1
ATOM 2177 N N . TYR A 1 276 ? -3.847 15.351 -10.014 1.00 28.94 276 TYR A N 1
ATOM 2178 C CA . TYR A 1 276 ? -5.150 15.287 -9.308 1.00 28.94 276 TYR A CA 1
ATOM 2179 C C . TYR A 1 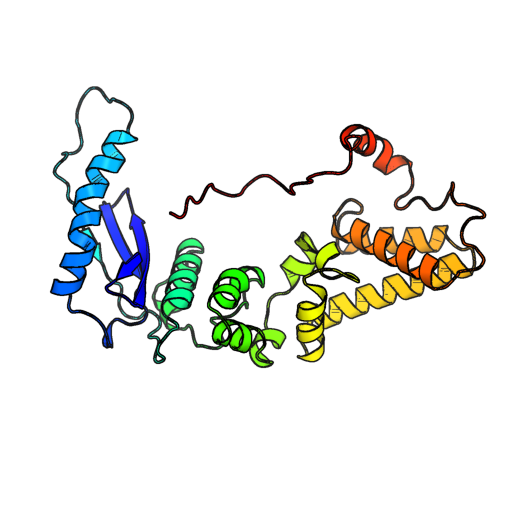276 ? -6.303 15.184 -10.338 1.00 28.94 276 TYR A C 1
ATOM 2181 O O . TYR A 1 276 ? -6.086 15.636 -11.461 1.00 28.94 276 TYR A O 1
ATOM 2189 N N . PRO A 1 277 ? -7.521 14.653 -10.024 1.00 36.16 277 PRO A N 1
ATOM 2190 C CA . PRO A 1 277 ? -8.155 14.612 -8.700 1.00 36.16 277 PRO A CA 1
ATOM 2191 C C . PRO A 1 277 ? -8.896 13.304 -8.335 1.00 36.16 277 PRO A C 1
ATOM 2193 O O . PRO A 1 277 ? -9.747 12.831 -9.081 1.00 36.16 277 PRO A O 1
ATOM 2196 N N . ARG A 1 278 ? -8.657 12.782 -7.125 1.00 25.23 278 ARG A N 1
ATOM 2197 C CA . ARG A 1 278 ? -9.640 12.098 -6.246 1.00 25.23 278 ARG A CA 1
ATOM 2198 C C . ARG A 1 278 ? -8.907 11.586 -5.006 1.00 25.23 278 ARG A C 1
ATOM 2200 O O . ARG A 1 278 ? -8.668 10.395 -4.868 1.00 25.23 278 ARG A O 1
ATOM 2207 N N . CYS A 1 279 ? -8.535 12.484 -4.100 1.00 23.78 279 CYS A N 1
ATOM 2208 C CA . CYS A 1 279 ? -8.042 12.072 -2.790 1.00 23.78 279 CYS A CA 1
ATOM 2209 C C . CYS A 1 279 ? -8.667 12.953 -1.719 1.00 23.78 279 CYS A C 1
ATOM 2211 O O . CYS A 1 279 ? -8.553 14.175 -1.735 1.00 23.78 279 CYS A O 1
ATOM 2213 N N . TYR A 1 280 ? -9.383 12.270 -0.839 1.00 25.09 280 TYR A N 1
ATOM 2214 C CA . TYR A 1 280 ? -10.088 12.766 0.322 1.00 25.09 280 TYR A CA 1
ATOM 2215 C C . TYR A 1 280 ? -9.217 13.683 1.180 1.00 25.09 280 TYR A C 1
ATOM 2217 O O . TYR A 1 280 ? -8.045 13.406 1.441 1.00 25.09 280 TYR A O 1
ATOM 2225 N N . LEU A 1 281 ? -9.839 14.759 1.653 1.00 20.64 281 LEU A N 1
ATOM 2226 C CA . LEU A 1 281 ? -9.316 15.620 2.697 1.00 20.64 281 LEU A CA 1
ATOM 2227 C C . LEU A 1 281 ? -9.299 14.820 4.012 1.00 20.64 281 LEU A C 1
ATOM 2229 O O . LEU A 1 281 ? -10.291 14.788 4.734 1.00 20.64 281 LEU A O 1
ATOM 2233 N N . PHE A 1 282 ? -8.192 14.150 4.327 1.00 22.28 282 PHE A N 1
ATOM 2234 C CA . PHE A 1 282 ? -7.927 13.724 5.700 1.00 22.28 282 PHE A CA 1
ATOM 2235 C C . PHE A 1 282 ? -7.186 14.856 6.405 1.00 22.28 282 PHE A C 1
ATOM 2237 O O . PHE A 1 282 ? -5.989 15.059 6.211 1.00 22.28 282 PHE A O 1
ATOM 2244 N N . SER A 1 283 ? -7.930 15.620 7.203 1.00 19.17 283 SER A N 1
ATOM 2245 C CA . SER A 1 283 ? -7.354 16.464 8.243 1.00 19.17 283 SER A CA 1
ATOM 2246 C C . SER A 1 283 ? -6.789 15.542 9.323 1.00 19.17 283 SER A C 1
ATOM 2248 O O . SER A 1 283 ? -7.520 14.736 9.897 1.00 19.17 283 SER A O 1
ATOM 2250 N N . ILE A 1 284 ? -5.484 15.627 9.559 1.00 22.73 284 ILE A N 1
ATOM 2251 C CA . ILE A 1 284 ? -4.852 15.091 10.762 1.00 22.73 284 ILE A CA 1
ATOM 2252 C C . ILE A 1 284 ? -4.381 16.317 11.538 1.00 22.73 284 ILE A C 1
ATOM 2254 O O . ILE A 1 284 ? -3.563 17.087 11.033 1.00 22.73 284 ILE A O 1
ATOM 2258 N N . VAL A 1 285 ? -4.982 16.513 12.711 1.00 29.47 285 VAL A N 1
ATOM 2259 C CA . VAL A 1 285 ? -4.464 17.381 13.776 1.00 29.47 285 VAL A CA 1
ATOM 2260 C C . VAL A 1 285 ? -3.287 16.676 14.434 1.00 29.47 285 VAL A C 1
ATOM 2262 O O . VAL A 1 285 ? -3.404 15.445 14.644 1.00 29.47 285 VAL A O 1
#